Protein AF-A0A6J4JSW0-F1 (afdb_monomer_lite)

Radius of gyration: 26.69 Å; chains: 1; bounding box: 48×54×81 Å

InterPro domains:
  IPR022134 Protein of unknown function DUF3667 [PF12412] (55-99)

Structure (mmCIF, N/CA/C/O backbone):
data_AF-A0A6J4JSW0-F1
#
_entry.id   AF-A0A6J4JSW0-F1
#
loop_
_atom_site.group_PDB
_atom_site.id
_atom_site.type_symbol
_atom_site.label_atom_id
_atom_site.label_alt_id
_atom_site.label_comp_id
_atom_site.label_asym_id
_atom_site.label_entity_id
_atom_site.label_seq_id
_atom_site.pdbx_PDB_ins_code
_atom_site.Cartn_x
_atom_site.Cartn_y
_atom_site.Cartn_z
_atom_site.occupancy
_atom_site.B_iso_or_equiv
_atom_site.auth_seq_id
_atom_site.auth_comp_id
_atom_site.auth_asym_id
_atom_site.auth_atom_id
_atom_site.pdbx_PDB_model_num
ATOM 1 N N . MET A 1 1 ? 7.101 16.964 25.896 1.00 42.72 1 MET A N 1
ATOM 2 C CA . MET A 1 1 ? 6.275 16.262 24.887 1.00 42.72 1 MET A CA 1
ATOM 3 C C . MET A 1 1 ? 4.916 16.954 24.843 1.00 42.72 1 MET A C 1
ATOM 5 O O . MET A 1 1 ? 4.197 16.897 25.831 1.00 42.72 1 MET A O 1
ATOM 9 N N . ALA A 1 2 ? 4.608 17.721 23.791 1.00 37.09 2 ALA A N 1
ATOM 10 C CA . ALA A 1 2 ? 3.335 18.445 23.716 1.00 37.09 2 ALA A CA 1
ATOM 11 C C . ALA A 1 2 ? 2.163 17.442 23.680 1.00 37.09 2 ALA A C 1
ATOM 13 O O . ALA A 1 2 ? 2.261 16.443 22.959 1.00 37.09 2 ALA A O 1
ATOM 14 N N . PRO A 1 3 ? 1.071 17.658 24.436 1.00 47.66 3 PRO A N 1
ATOM 15 C CA . PRO A 1 3 ? -0.051 16.729 24.448 1.00 47.66 3 PRO A CA 1
ATOM 16 C C . PRO A 1 3 ? -0.652 16.637 23.038 1.00 47.66 3 PRO A C 1
ATOM 18 O O . PRO A 1 3 ? -1.210 17.606 22.521 1.00 47.66 3 PRO A O 1
ATOM 21 N N . LYS A 1 4 ? -0.516 15.468 22.389 1.00 54.38 4 LYS A N 1
ATOM 22 C CA . LYS A 1 4 ? -1.163 15.173 21.098 1.00 54.38 4 LYS A CA 1
ATOM 23 C C . LYS A 1 4 ? -2.667 15.448 21.272 1.00 54.38 4 LYS A C 1
ATOM 25 O O . LYS A 1 4 ? -3.323 14.790 22.079 1.00 54.38 4 LYS A O 1
ATOM 30 N N . LYS A 1 5 ? -3.220 16.422 20.536 1.00 54.72 5 LYS A N 1
ATOM 31 C CA . LYS A 1 5 ? -4.648 16.795 20.569 1.00 54.72 5 LYS A CA 1
ATOM 32 C C . LYS A 1 5 ? -5.478 15.683 19.913 1.00 54.72 5 LYS A C 1
ATOM 34 O O . LYS A 1 5 ? -5.827 15.748 18.737 1.00 54.72 5 LYS A O 1
ATOM 39 N N . ARG A 1 6 ? -5.718 14.602 20.655 1.00 65.50 6 ARG A N 1
ATOM 40 C CA . ARG A 1 6 ? -6.449 13.414 20.197 1.00 65.50 6 ARG A CA 1
ATOM 41 C C . ARG A 1 6 ? -7.949 13.673 20.329 1.00 65.50 6 ARG A C 1
ATOM 43 O O . ARG A 1 6 ? -8.414 14.057 21.397 1.00 65.50 6 ARG A O 1
ATOM 50 N N . ARG A 1 7 ? -8.720 13.446 19.259 1.00 70.81 7 ARG A N 1
ATOM 51 C CA . ARG A 1 7 ? -10.186 13.351 19.367 1.00 70.81 7 ARG A CA 1
ATOM 52 C C . ARG A 1 7 ? -10.501 11.992 19.987 1.00 70.81 7 ARG A C 1
ATOM 54 O O . ARG A 1 7 ? -10.314 10.974 19.318 1.00 70.81 7 ARG A O 1
ATOM 61 N N . LYS A 1 8 ? -10.885 11.990 21.260 1.00 80.25 8 LYS A N 1
ATOM 62 C CA . LYS A 1 8 ? -11.210 10.786 22.030 1.00 80.25 8 LYS A CA 1
ATOM 63 C C . LYS A 1 8 ? -12.704 10.493 21.940 1.00 80.25 8 LYS A C 1
ATOM 65 O O . LYS A 1 8 ? -13.500 11.413 21.767 1.00 80.25 8 LYS A O 1
ATOM 70 N N . PHE A 1 9 ? -13.064 9.219 22.008 1.00 83.31 9 PHE A N 1
ATOM 71 C CA . PHE A 1 9 ? -14.452 8.780 22.083 1.00 83.31 9 PHE A CA 1
ATOM 72 C C . PHE A 1 9 ? -14.868 8.615 23.547 1.00 83.31 9 PHE A C 1
ATOM 74 O O . PHE A 1 9 ? -14.041 8.244 24.380 1.00 83.31 9 PHE A O 1
ATOM 81 N N . ASN A 1 10 ? -16.156 8.828 23.828 1.00 87.81 10 ASN A N 1
ATOM 82 C CA . ASN A 1 10 ? -16.767 8.542 25.134 1.00 87.81 10 ASN A CA 1
ATOM 83 C C . ASN A 1 10 ? -17.187 7.067 25.257 1.00 87.81 10 ASN A C 1
ATOM 85 O O . ASN A 1 10 ? -17.378 6.556 26.354 1.00 87.81 10 ASN A O 1
ATOM 89 N N . THR A 1 11 ? -17.267 6.355 24.131 1.00 90.12 11 THR A N 1
ATOM 90 C CA . THR A 1 11 ? -17.583 4.925 24.072 1.00 90.12 11 THR A CA 1
ATOM 91 C C . THR A 1 11 ? -16.593 4.219 23.150 1.00 90.12 11 THR A C 1
ATOM 93 O O . THR A 1 11 ? -16.300 4.704 22.056 1.00 90.12 11 THR A O 1
ATOM 96 N N . CYS A 1 12 ? -16.060 3.074 23.575 1.00 90.56 12 CYS A N 1
ATOM 97 C CA . CYS A 1 12 ? -15.109 2.301 22.787 1.00 90.56 12 CYS A CA 1
ATOM 98 C C . CYS A 1 12 ? -15.794 1.703 21.542 1.00 90.56 12 CYS A C 1
ATOM 100 O O . CYS A 1 12 ? -16.716 0.904 21.687 1.00 90.56 12 CYS A O 1
ATOM 102 N N . PRO A 1 13 ? -15.322 1.988 20.316 1.00 89.25 13 PRO A N 1
ATOM 103 C CA . PRO A 1 13 ? -15.946 1.470 19.094 1.00 89.25 13 PRO A CA 1
ATOM 104 C C . PRO A 1 13 ? -15.763 -0.044 18.884 1.00 89.25 13 PRO A C 1
ATOM 106 O O . PRO A 1 13 ? -16.415 -0.614 18.013 1.00 89.25 13 PRO A O 1
ATOM 109 N N . ASN A 1 14 ? -14.894 -0.701 19.661 1.00 90.88 14 ASN A N 1
ATOM 110 C CA . ASN A 1 14 ? -14.642 -2.139 19.559 1.00 90.88 14 ASN A CA 1
ATOM 111 C C . ASN A 1 14 ? -15.503 -2.981 20.507 1.00 90.88 14 ASN A C 1
ATOM 113 O O . ASN A 1 14 ? -16.169 -3.903 20.052 1.00 90.88 14 ASN A O 1
ATOM 117 N N . CYS A 1 15 ? -15.514 -2.656 21.804 1.00 91.50 15 CYS A N 1
ATOM 118 C CA . CYS A 1 15 ? -16.243 -3.421 22.826 1.00 91.50 15 CYS A CA 1
ATOM 119 C C . CYS A 1 15 ? -17.406 -2.657 23.479 1.00 91.50 15 CYS A C 1
ATOM 121 O O . CYS A 1 15 ? -17.960 -3.134 24.462 1.00 91.50 15 CYS A O 1
ATOM 123 N N . ALA A 1 16 ? -17.747 -1.465 22.977 1.00 91.88 16 ALA A N 1
ATOM 124 C CA . ALA A 1 16 ? -18.813 -0.603 23.499 1.00 91.88 16 ALA A CA 1
ATOM 125 C C . ALA A 1 16 ? -18.656 -0.159 24.972 1.00 91.88 16 ALA A C 1
ATOM 127 O O . ALA A 1 16 ? -19.603 0.343 25.571 1.00 91.88 16 ALA A O 1
ATOM 128 N N . TYR A 1 17 ? -17.458 -0.283 25.554 1.00 90.19 17 TYR A N 1
ATOM 129 C CA . TYR A 1 17 ? -17.170 0.193 26.911 1.00 90.19 17 TYR A CA 1
ATOM 130 C C . TYR A 1 17 ? -17.324 1.720 27.026 1.00 90.19 17 TYR A C 1
ATOM 132 O O . TYR A 1 17 ? -16.774 2.454 26.203 1.00 90.19 17 TYR A O 1
ATOM 140 N N . GLN A 1 18 ? -18.045 2.192 28.043 1.00 90.62 18 GLN A N 1
ATOM 141 C CA . GLN A 1 18 ? -18.231 3.614 28.360 1.00 90.62 18 GLN A CA 1
ATOM 142 C C . GLN A 1 18 ? -17.018 4.131 29.143 1.00 90.62 18 GLN A C 1
ATOM 144 O O . GLN A 1 18 ? -16.714 3.621 30.220 1.00 90.62 18 GLN A O 1
ATOM 149 N N . PHE A 1 19 ? -16.315 5.130 28.611 1.00 87.12 19 PHE A N 1
ATOM 150 C CA . PHE A 1 19 ? -15.177 5.734 29.297 1.00 87.12 19 PHE A CA 1
ATOM 151 C C . PHE A 1 19 ? -15.666 6.655 30.417 1.00 87.12 19 PHE A C 1
ATOM 153 O O . PHE A 1 19 ? -16.495 7.532 30.187 1.00 87.12 19 PHE A O 1
ATOM 160 N N . GLN A 1 20 ? -15.126 6.476 31.623 1.00 77.31 20 GLN A N 1
ATOM 161 C CA . GLN A 1 20 ? -15.435 7.327 32.778 1.00 77.31 20 GLN A CA 1
ATOM 162 C C . GLN A 1 20 ? -14.584 8.611 32.805 1.00 77.31 20 GLN A C 1
ATOM 164 O O . GLN A 1 20 ? -14.866 9.526 33.575 1.00 77.31 20 GLN A O 1
ATOM 169 N N . GLY A 1 21 ? -13.564 8.705 31.943 1.00 77.31 21 GLY A N 1
ATOM 170 C CA . GLY A 1 21 ? -12.668 9.851 31.832 1.00 77.31 21 GLY A CA 1
ATOM 171 C C . GLY A 1 21 ? -11.957 9.936 30.480 1.00 77.31 21 GLY A C 1
ATOM 172 O O . GLY A 1 21 ? -12.347 9.324 29.485 1.00 77.31 21 GLY A O 1
ATOM 173 N N . VAL A 1 22 ? -10.884 10.727 30.433 1.00 72.00 22 VAL A N 1
ATOM 174 C CA . VAL A 1 22 ? -10.111 11.024 29.216 1.00 72.00 22 VAL A CA 1
ATOM 175 C C . VAL A 1 22 ? -9.028 9.953 28.998 1.00 72.00 22 VAL A C 1
ATOM 177 O O . VAL A 1 22 ? -7.857 10.270 28.773 1.00 72.00 22 VAL A O 1
ATOM 180 N N . ASP A 1 23 ? -9.398 8.674 29.052 1.00 80.19 23 ASP A N 1
ATOM 181 C CA . ASP A 1 23 ? -8.446 7.560 28.968 1.00 80.19 23 ASP A CA 1
ATOM 182 C C . ASP A 1 23 ? -7.827 7.443 27.570 1.00 80.19 23 ASP A C 1
ATOM 184 O O . ASP A 1 23 ? -8.479 7.685 26.550 1.00 80.19 23 ASP A O 1
ATOM 188 N N . ASN A 1 24 ? -6.536 7.097 27.506 1.00 85.25 24 ASN A N 1
ATOM 189 C CA . ASN A 1 24 ? -5.828 6.873 26.237 1.00 85.25 24 ASN A CA 1
ATOM 190 C C . ASN A 1 24 ? -6.082 5.477 25.659 1.00 85.25 24 ASN A C 1
ATOM 192 O O . ASN A 1 24 ? -5.951 5.304 24.452 1.00 85.25 24 ASN A O 1
ATOM 196 N N . TYR A 1 25 ? -6.446 4.502 26.490 1.00 88.31 25 TYR A N 1
ATOM 197 C CA . TYR A 1 25 ? -6.672 3.112 26.100 1.00 88.31 25 TYR A CA 1
ATOM 198 C C . TYR A 1 25 ? -7.925 2.571 26.786 1.00 88.31 25 TYR A C 1
ATOM 200 O O . TYR A 1 25 ? -8.271 2.991 27.886 1.00 88.31 25 TYR A O 1
ATOM 208 N N . CYS A 1 26 ? -8.615 1.641 26.131 1.00 90.06 26 CYS A N 1
ATOM 209 C CA . CYS A 1 26 ? -9.761 0.946 26.699 1.00 90.06 26 CYS A CA 1
ATOM 210 C C . CYS A 1 26 ? -9.301 -0.124 27.701 1.00 90.06 26 CYS A C 1
ATOM 212 O O . CYS A 1 26 ? -8.578 -1.030 27.285 1.00 90.06 26 CYS A O 1
ATOM 214 N N . PRO A 1 27 ? -9.761 -0.093 28.966 1.00 89.88 27 PRO A N 1
ATOM 215 C CA . PRO A 1 27 ? -9.376 -1.092 29.964 1.00 89.88 27 PRO A CA 1
ATOM 216 C C . PRO A 1 27 ? -9.935 -2.487 29.654 1.00 89.88 27 PRO A C 1
ATOM 218 O O . PRO A 1 27 ? -9.330 -3.483 30.024 1.00 89.88 27 PRO A O 1
ATOM 221 N N . ASN A 1 28 ? -11.062 -2.573 28.937 1.00 90.69 28 ASN A N 1
ATOM 222 C CA . ASN A 1 28 ? -11.706 -3.850 28.623 1.00 90.69 28 ASN A CA 1
ATOM 223 C C . ASN A 1 28 ? -11.063 -4.578 27.424 1.00 90.69 28 ASN A C 1
ATOM 225 O O . ASN A 1 28 ? -10.857 -5.783 27.464 1.00 90.69 28 ASN A O 1
ATOM 229 N N . CYS A 1 29 ? -10.754 -3.866 26.331 1.00 90.44 29 CYS A N 1
ATOM 230 C CA . CYS A 1 29 ? -10.249 -4.495 25.096 1.00 90.44 29 CYS A CA 1
ATOM 231 C C . CYS A 1 29 ? -8.845 -4.048 24.663 1.00 90.44 29 CYS A C 1
ATOM 233 O O . CYS A 1 29 ? -8.384 -4.446 23.595 1.00 90.44 29 CYS A O 1
ATOM 235 N N . GLY A 1 30 ? -8.188 -3.169 25.425 1.00 88.25 30 GLY A N 1
ATOM 236 C CA . GLY A 1 30 ? -6.850 -2.657 25.112 1.00 88.25 30 GLY A CA 1
ATOM 237 C C . GLY A 1 30 ? -6.771 -1.726 23.895 1.00 88.25 30 GLY A C 1
ATOM 238 O O . GLY A 1 30 ? -5.676 -1.355 23.480 1.00 88.25 30 GLY A O 1
ATOM 239 N N . GLN A 1 31 ? -7.898 -1.334 23.285 1.00 89.62 31 GLN A N 1
ATOM 240 C CA . GLN A 1 31 ? -7.880 -0.441 22.123 1.00 89.62 31 GLN A CA 1
ATOM 241 C C . GLN A 1 31 ? -7.473 0.987 22.496 1.00 89.62 31 GLN A C 1
ATOM 243 O O . GLN A 1 31 ? -8.070 1.586 23.388 1.00 89.62 31 GLN A O 1
ATOM 248 N N . GLU A 1 32 ? -6.552 1.578 21.735 1.00 86.12 32 GLU A N 1
ATOM 249 C CA . GLU A 1 32 ? -6.201 2.992 21.865 1.00 86.12 32 GLU A CA 1
ATOM 250 C C . GLU A 1 32 ? -7.376 3.914 21.481 1.00 86.12 32 GLU A C 1
ATOM 252 O O . GLU A 1 32 ? -7.985 3.803 20.410 1.00 86.12 32 GLU A O 1
ATOM 257 N N . ASN A 1 33 ? -7.697 4.851 22.370 1.00 84.56 33 ASN A N 1
ATOM 258 C CA . ASN A 1 33 ? -8.801 5.795 22.259 1.00 84.56 33 ASN A CA 1
ATOM 259 C C . ASN A 1 33 ? -8.391 7.029 21.437 1.00 84.56 33 ASN A C 1
ATOM 261 O O . ASN A 1 33 ? -8.205 8.130 21.960 1.00 84.56 33 ASN A O 1
ATOM 265 N N . HIS A 1 34 ? -8.224 6.847 20.127 1.00 80.75 34 HIS A N 1
ATOM 266 C CA . HIS A 1 34 ? -8.006 7.950 19.191 1.00 80.75 34 HIS A CA 1
ATOM 267 C C . HIS A 1 34 ? -8.814 7.770 17.898 1.00 80.75 34 HIS A C 1
ATOM 269 O O . HIS A 1 34 ? -8.985 6.663 17.377 1.00 80.75 34 HIS A O 1
ATOM 275 N N . ASN A 1 35 ? -9.307 8.878 17.347 1.00 76.69 35 ASN A N 1
ATOM 276 C CA . ASN A 1 35 ? -9.980 8.880 16.051 1.00 76.69 35 ASN A CA 1
ATOM 277 C C . ASN A 1 35 ? -8.977 8.712 14.891 1.00 76.69 35 ASN A C 1
ATOM 279 O O . ASN A 1 35 ? -7.856 9.218 14.945 1.00 76.69 35 ASN A O 1
ATOM 283 N N . LEU A 1 36 ? -9.405 8.021 13.831 1.00 73.12 36 LEU A N 1
ATOM 284 C CA . LEU A 1 36 ? -8.633 7.776 12.607 1.00 73.12 36 LEU A CA 1
ATOM 285 C C . LEU A 1 36 ? -8.640 8.960 11.622 1.00 73.12 36 LEU A C 1
ATOM 287 O O . LEU A 1 36 ? -7.812 9.018 10.718 1.00 73.12 36 LEU A O 1
ATOM 291 N N . ASN A 1 37 ? -9.560 9.916 11.785 1.00 69.94 37 ASN A N 1
ATOM 292 C CA . ASN A 1 37 ? -9.656 11.139 10.984 1.00 69.94 37 ASN A CA 1
ATOM 293 C C . ASN A 1 37 ? -8.593 12.165 11.417 1.00 69.94 37 ASN A C 1
ATOM 295 O O . ASN A 1 37 ? -8.905 13.279 11.847 1.00 69.94 37 ASN A O 1
ATOM 299 N N . VAL A 1 38 ? -7.329 11.761 11.328 1.00 73.50 38 VAL A N 1
ATOM 300 C CA . VAL A 1 38 ? -6.148 12.601 11.535 1.00 73.50 38 VAL A CA 1
ATOM 301 C C . VAL A 1 38 ? -5.507 12.929 10.183 1.00 73.50 38 VAL A C 1
ATOM 303 O O . VAL A 1 38 ? -5.664 12.170 9.224 1.00 73.50 38 VAL A O 1
ATOM 306 N N . PRO A 1 39 ? -4.804 14.067 10.057 1.00 75.69 39 PRO A N 1
ATOM 307 C CA . PRO A 1 39 ? -4.079 14.382 8.833 1.00 75.69 39 PRO A CA 1
ATOM 308 C C . PRO A 1 39 ? -2.990 13.336 8.563 1.00 75.69 39 PRO A C 1
ATOM 310 O O . PRO A 1 39 ? -2.366 12.826 9.494 1.00 75.69 39 PRO A O 1
ATOM 313 N N . PHE A 1 40 ? -2.712 13.083 7.281 1.00 74.56 40 PHE A N 1
ATOM 314 C CA . PHE A 1 40 ? -1.711 12.115 6.806 1.00 74.56 40 PHE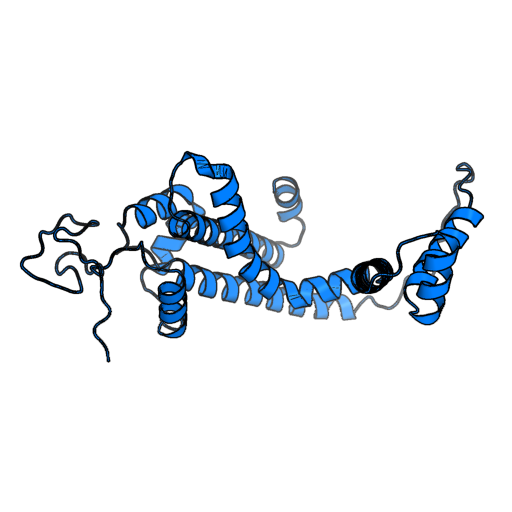 A CA 1
ATOM 315 C C . PHE A 1 40 ? -0.354 12.221 7.530 1.00 74.56 40 PHE A C 1
ATOM 317 O O . PHE A 1 40 ? 0.245 11.207 7.875 1.00 74.56 40 PHE A O 1
ATOM 324 N N . LYS A 1 41 ? 0.087 13.446 7.857 1.00 74.75 41 LYS A N 1
ATOM 325 C CA . LYS A 1 41 ? 1.334 13.713 8.594 1.00 74.75 41 LYS A CA 1
ATOM 326 C C . LYS A 1 41 ? 1.424 12.972 9.933 1.00 74.75 41 LYS A C 1
ATOM 328 O O . LYS A 1 41 ? 2.501 12.512 10.293 1.00 74.75 41 LYS A O 1
ATOM 333 N N . HIS A 1 42 ? 0.318 12.856 10.671 1.00 73.75 42 HIS A N 1
ATOM 334 C CA . HIS A 1 42 ? 0.321 12.143 11.950 1.00 73.75 42 HIS A CA 1
ATOM 335 C C . HIS A 1 42 ? 0.597 10.651 11.745 1.00 73.75 42 HIS A C 1
ATOM 337 O O . HIS A 1 42 ? 1.382 10.067 12.482 1.00 73.75 42 HIS A O 1
ATOM 343 N N . LEU A 1 43 ? -0.002 10.065 10.707 1.00 71.69 43 LEU A N 1
ATOM 344 C CA . LEU A 1 43 ? 0.146 8.652 10.367 1.00 71.69 43 LEU A CA 1
ATOM 345 C C . LEU A 1 43 ? 1.592 8.319 9.948 1.00 71.69 43 LEU A C 1
ATOM 347 O O . LEU A 1 43 ? 2.113 7.270 10.306 1.00 71.69 43 LEU A O 1
ATOM 351 N N . PHE A 1 44 ? 2.261 9.237 9.243 1.00 73.25 44 PHE A N 1
ATOM 352 C CA . PHE A 1 44 ? 3.665 9.082 8.842 1.00 73.25 44 PHE A CA 1
ATOM 353 C C . PHE A 1 44 ? 4.656 9.209 10.015 1.00 73.25 44 PHE A C 1
ATOM 355 O O . PHE A 1 44 ? 5.666 8.515 10.054 1.00 73.25 44 PHE A O 1
ATOM 362 N N . LEU A 1 45 ? 4.378 10.074 10.993 1.00 72.25 45 LEU A N 1
ATOM 363 C CA . LEU A 1 45 ? 5.213 10.180 12.198 1.00 72.25 45 LEU A CA 1
ATOM 364 C C . LEU A 1 45 ? 5.069 8.947 13.096 1.00 72.25 45 LEU A C 1
ATOM 366 O O . LEU A 1 45 ? 6.053 8.460 13.638 1.00 72.25 45 LEU A O 1
ATOM 370 N N . GLU A 1 46 ? 3.851 8.421 13.210 1.00 69.62 46 GLU A N 1
ATOM 371 C CA . GLU A 1 46 ? 3.555 7.195 13.958 1.00 69.62 46 GLU A CA 1
ATOM 372 C C . GLU A 1 46 ? 4.199 5.954 13.322 1.00 69.62 46 GLU A C 1
ATOM 374 O O . GLU A 1 46 ? 4.614 5.042 14.033 1.00 69.62 46 GLU A O 1
ATOM 379 N N . LEU A 1 47 ? 4.350 5.957 11.992 1.00 70.06 47 LEU A N 1
ATOM 380 C CA . LEU A 1 47 ? 5.187 4.995 11.285 1.00 70.06 47 LEU A CA 1
ATOM 381 C C . LEU A 1 47 ? 6.632 5.058 11.808 1.00 70.06 47 LEU A C 1
ATOM 383 O O . LEU A 1 47 ? 7.101 4.072 12.359 1.00 70.06 47 LEU A O 1
ATOM 387 N N . LEU A 1 48 ? 7.311 6.207 11.713 1.00 68.38 48 LEU A N 1
ATOM 388 C CA . LEU A 1 48 ? 8.724 6.332 12.110 1.00 68.38 48 LEU A CA 1
ATOM 389 C C . LEU A 1 48 ? 8.990 5.973 13.585 1.00 68.38 48 LEU A C 1
ATOM 391 O O . LEU A 1 48 ? 10.071 5.490 13.906 1.00 68.38 48 LEU A O 1
ATOM 395 N N . GLU A 1 49 ? 8.010 6.178 14.466 1.00 67.06 49 GLU A N 1
ATOM 396 C CA . GLU A 1 49 ? 8.136 5.968 15.915 1.00 67.06 49 GLU A CA 1
ATOM 397 C C . GLU A 1 49 ? 7.941 4.493 16.343 1.00 67.06 49 GLU A C 1
ATOM 399 O O . GLU A 1 49 ? 8.331 4.131 17.449 1.00 67.06 49 GLU A O 1
ATOM 404 N N . GLY A 1 50 ? 7.364 3.618 15.501 1.00 63.28 50 GLY A N 1
ATOM 405 C CA . GLY A 1 50 ? 6.851 2.316 15.966 1.00 63.28 50 GLY A CA 1
ATOM 406 C C . GLY A 1 50 ? 6.966 1.117 15.017 1.00 63.28 50 GLY A C 1
ATOM 407 O O . GLY A 1 50 ? 6.210 0.155 15.199 1.00 63.28 50 GLY A O 1
ATOM 408 N N . THR A 1 51 ? 7.836 1.150 13.997 1.00 65.12 51 THR A N 1
ATOM 409 C CA . THR A 1 51 ? 7.855 0.110 12.938 1.00 65.12 51 THR A CA 1
ATOM 410 C C . THR A 1 51 ? 8.557 -1.207 13.286 1.00 65.12 51 THR A C 1
ATOM 412 O O . THR A 1 51 ? 8.270 -2.203 12.633 1.00 65.12 51 THR A O 1
ATOM 415 N N . LEU A 1 52 ? 9.447 -1.262 14.285 1.00 59.91 52 LEU A N 1
ATOM 416 C CA . LEU A 1 52 ? 10.294 -2.450 14.520 1.00 59.91 52 LEU A CA 1
ATOM 417 C C . LEU A 1 52 ? 9.765 -3.446 15.568 1.00 59.91 52 LEU A C 1
ATOM 419 O O . LEU A 1 52 ? 10.452 -4.408 15.896 1.00 59.91 52 LEU A O 1
ATOM 423 N N . HIS A 1 53 ? 8.544 -3.271 16.078 1.00 66.81 53 HIS A N 1
ATOM 424 C CA . HIS A 1 53 ? 7.944 -4.244 16.995 1.00 66.81 53 HIS A CA 1
ATOM 425 C C . HIS A 1 53 ? 7.055 -5.238 16.246 1.00 66.81 53 HIS A C 1
ATOM 427 O O . HIS A 1 53 ? 6.092 -4.847 15.581 1.00 66.81 53 HIS A O 1
ATOM 433 N N . PHE A 1 54 ? 7.366 -6.529 16.389 1.00 67.12 54 PHE A N 1
ATOM 434 C CA . PHE A 1 54 ? 6.515 -7.611 15.905 1.00 67.12 54 PHE A CA 1
ATOM 435 C C . PHE A 1 54 ? 5.214 -7.641 16.718 1.00 67.12 54 PHE A C 1
ATOM 437 O O . PHE A 1 54 ? 5.232 -7.761 17.943 1.00 67.12 54 PHE A O 1
ATOM 444 N N . ASP A 1 55 ? 4.080 -7.479 16.039 1.00 77.06 55 ASP A N 1
ATOM 445 C CA . ASP A 1 55 ? 2.766 -7.384 16.673 1.00 77.06 55 ASP A CA 1
ATOM 446 C C . ASP A 1 55 ? 2.139 -8.782 16.779 1.00 77.06 55 ASP A C 1
ATOM 448 O O . ASP A 1 55 ? 1.992 -9.484 15.777 1.00 77.06 55 ASP A O 1
ATOM 452 N N . THR A 1 56 ? 1.717 -9.192 17.977 1.00 83.69 56 THR A N 1
ATOM 453 C CA . THR A 1 56 ? 1.065 -10.498 18.205 1.00 83.69 56 THR A CA 1
ATOM 454 C C . THR A 1 56 ? -0.234 -10.658 17.404 1.00 83.69 56 THR A C 1
ATOM 456 O O . THR A 1 56 ? -0.681 -11.774 17.144 1.00 83.69 56 THR A O 1
ATOM 459 N N . LYS A 1 57 ? -0.818 -9.546 16.939 1.00 87.38 57 LYS A N 1
ATOM 460 C CA . LYS A 1 57 ? -2.028 -9.485 16.101 1.00 87.38 57 LYS A CA 1
ATOM 461 C C . LYS A 1 57 ? -1.786 -9.861 14.636 1.00 87.38 57 LYS A C 1
ATOM 463 O O . LYS A 1 57 ? -2.742 -9.938 13.855 1.00 87.38 57 LYS A O 1
ATOM 468 N N . PHE A 1 58 ? -0.530 -10.069 14.237 1.00 88.69 58 PHE A N 1
ATOM 469 C CA . PHE A 1 58 ? -0.147 -10.291 12.844 1.00 88.69 58 PHE A CA 1
ATOM 470 C C . PHE A 1 58 ? -0.857 -11.498 12.225 1.00 88.69 58 PHE A C 1
ATOM 472 O O . PHE A 1 58 ? -1.531 -11.346 11.209 1.00 88.69 58 PHE A O 1
ATOM 479 N N . GLY A 1 59 ? -0.819 -12.665 12.876 1.00 89.38 59 GLY A N 1
ATOM 480 C CA . GLY A 1 59 ? -1.437 -13.885 12.342 1.00 89.38 59 GLY A CA 1
ATOM 481 C C . GLY A 1 59 ? -2.947 -13.754 12.108 1.00 89.38 59 GLY A C 1
ATOM 482 O O . GLY A 1 59 ? -3.454 -14.145 11.054 1.00 89.38 59 GLY A O 1
ATOM 483 N N . HIS A 1 60 ? -3.671 -13.133 13.047 1.00 89.88 60 HIS A N 1
ATOM 484 C CA . HIS A 1 60 ? -5.104 -12.870 12.888 1.00 89.88 60 HIS A CA 1
ATOM 485 C C . HIS A 1 60 ? -5.382 -11.929 11.705 1.00 89.88 60 HIS A C 1
ATOM 487 O O . HIS A 1 60 ? -6.295 -12.171 10.913 1.00 89.88 60 HIS A O 1
ATOM 493 N N . THR A 1 61 ? -4.552 -10.894 11.553 1.00 92.62 61 THR A N 1
ATOM 494 C CA . THR A 1 61 ? -4.661 -9.914 10.466 1.00 92.62 61 THR A CA 1
ATOM 495 C C . THR A 1 61 ? -4.407 -10.557 9.101 1.00 92.62 61 THR A C 1
ATOM 497 O O . THR A 1 61 ? -5.213 -10.369 8.196 1.00 92.62 61 THR A O 1
ATOM 500 N N . ILE A 1 62 ? -3.350 -11.366 8.958 1.00 92.56 62 ILE A N 1
ATOM 501 C CA . ILE A 1 62 ? -3.011 -12.067 7.707 1.00 92.56 62 ILE A CA 1
ATOM 502 C C . ILE A 1 62 ? -4.100 -13.059 7.308 1.00 92.56 62 ILE A C 1
ATOM 504 O O . ILE A 1 62 ? -4.524 -13.070 6.153 1.00 92.56 62 ILE A O 1
ATOM 508 N N . LYS A 1 63 ? -4.613 -13.848 8.262 1.00 92.94 63 LYS A N 1
ATOM 509 C CA . LYS A 1 63 ? -5.721 -14.775 8.000 1.00 92.94 63 LYS A CA 1
ATOM 510 C C . LYS A 1 63 ? -6.937 -14.024 7.458 1.00 92.94 63 LYS A C 1
ATOM 512 O O . LYS A 1 63 ? -7.536 -14.442 6.471 1.00 92.94 63 LYS A O 1
ATOM 517 N N . LEU A 1 64 ? -7.308 -12.904 8.078 1.00 92.38 64 LEU A N 1
ATOM 518 C CA . LEU A 1 64 ? -8.446 -12.124 7.599 1.00 92.38 64 LEU A CA 1
ATOM 519 C C . LEU A 1 64 ? -8.163 -11.468 6.242 1.00 92.38 64 LEU A C 1
ATOM 521 O O . LEU A 1 64 ? -9.060 -11.415 5.407 1.00 92.38 64 LEU A O 1
ATOM 525 N N . LEU A 1 65 ? -6.929 -11.021 6.006 1.00 93.06 65 LEU A N 1
ATOM 526 C CA . LEU A 1 65 ? -6.519 -10.396 4.755 1.00 93.06 65 LEU A CA 1
ATOM 527 C C . LEU A 1 65 ? -6.577 -11.373 3.570 1.00 93.06 65 LEU A C 1
ATOM 529 O O . LEU A 1 65 ? -7.093 -10.998 2.526 1.00 93.06 65 LEU A O 1
ATOM 533 N N . LEU A 1 66 ? -6.119 -12.618 3.738 1.00 91.69 66 LEU A N 1
ATOM 534 C CA . LEU A 1 66 ? -6.132 -13.631 2.674 1.00 91.69 66 LEU A CA 1
ATOM 535 C C . LEU A 1 66 ? -7.534 -14.178 2.387 1.00 91.69 66 LEU A C 1
ATOM 537 O O . LEU A 1 66 ? -7.920 -14.310 1.232 1.00 91.69 66 LEU A O 1
ATOM 541 N N . PHE A 1 67 ? -8.316 -14.482 3.426 1.00 92.75 67 PHE A N 1
ATOM 542 C CA . PHE A 1 67 ? -9.603 -15.158 3.235 1.00 92.75 67 PHE A CA 1
ATOM 543 C C . PHE A 1 67 ? -10.797 -14.199 3.119 1.00 92.75 67 PHE A C 1
ATOM 545 O O . PHE A 1 67 ? -11.836 -14.588 2.589 1.00 92.75 67 PHE A O 1
ATOM 552 N N . LYS A 1 68 ? -10.708 -12.969 3.655 1.00 92.56 68 LYS A N 1
ATOM 553 C CA . LYS A 1 68 ? -11.796 -11.964 3.665 1.00 92.56 68 LYS A CA 1
ATOM 554 C C . LYS A 1 68 ? -11.248 -10.517 3.626 1.00 92.56 68 LYS A C 1
ATOM 556 O O . LYS A 1 68 ? -11.529 -9.741 4.550 1.00 92.56 68 LYS A O 1
ATOM 561 N N . PRO A 1 69 ? -10.525 -10.108 2.564 1.00 84.88 69 PRO A N 1
ATOM 562 C CA . PRO A 1 69 ? -9.805 -8.825 2.516 1.00 84.88 69 PRO A CA 1
ATOM 563 C C . PRO A 1 69 ? -10.703 -7.598 2.755 1.00 84.88 69 PRO A C 1
ATOM 565 O O . PRO A 1 69 ? -10.326 -6.663 3.468 1.00 84.88 69 PRO A O 1
ATOM 568 N N . GLY A 1 70 ? -11.933 -7.614 2.227 1.00 88.88 70 GLY A N 1
ATOM 569 C CA . GLY A 1 70 ? -12.891 -6.516 2.401 1.00 88.88 70 GLY A CA 1
ATOM 570 C C . GLY A 1 70 ? -13.326 -6.301 3.856 1.00 88.88 70 GLY A C 1
ATOM 571 O O . GLY A 1 70 ? -13.459 -5.160 4.300 1.00 88.88 70 GLY A O 1
ATOM 572 N N . ARG A 1 71 ? -13.469 -7.385 4.632 1.00 91.12 71 ARG A N 1
ATOM 573 C CA . ARG A 1 71 ? -13.955 -7.332 6.020 1.00 91.12 71 ARG A CA 1
ATOM 574 C C . ARG A 1 71 ? -12.942 -6.685 6.961 1.00 91.12 71 ARG A C 1
ATOM 576 O O . ARG A 1 71 ? -13.340 -5.941 7.855 1.00 91.12 71 ARG A O 1
ATOM 583 N N . LEU A 1 72 ? -11.648 -6.940 6.749 1.00 92.81 72 LEU A N 1
ATOM 584 C CA . LEU A 1 72 ? -10.578 -6.298 7.517 1.00 92.81 72 LEU A CA 1
ATOM 585 C C . LEU A 1 72 ? -10.641 -4.776 7.353 1.00 92.81 72 LEU A C 1
ATOM 587 O O . LEU A 1 72 ? -10.696 -4.042 8.340 1.00 92.81 72 LEU A O 1
ATOM 591 N N . THR A 1 73 ? -10.703 -4.311 6.103 1.00 92.06 73 THR A N 1
ATOM 592 C CA . THR A 1 73 ? -10.759 -2.877 5.796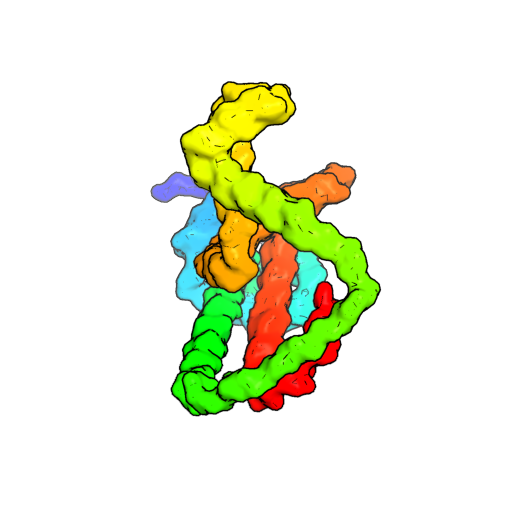 1.00 92.06 73 THR A CA 1
ATOM 593 C C . THR A 1 73 ? -12.014 -2.231 6.375 1.00 92.06 73 THR A C 1
ATOM 595 O O . THR A 1 73 ? -11.934 -1.171 6.997 1.00 92.06 73 THR A O 1
ATOM 598 N N . GLU A 1 74 ? -13.169 -2.875 6.212 1.00 91.75 74 GLU A N 1
ATOM 599 C CA . GLU A 1 74 ? -14.440 -2.379 6.733 1.00 91.75 74 GLU A CA 1
ATOM 600 C C . GLU A 1 74 ? -14.397 -2.192 8.256 1.00 91.75 74 GLU A C 1
ATOM 602 O O . GLU A 1 74 ? -14.686 -1.103 8.761 1.00 91.75 74 GLU A O 1
ATOM 607 N N . GLN A 1 75 ? -13.985 -3.223 8.998 1.00 91.56 75 GLN A N 1
ATOM 608 C CA . GLN A 1 75 ? -13.919 -3.163 10.459 1.00 91.56 75 GLN A CA 1
ATOM 609 C C . GLN A 1 75 ? -12.901 -2.124 10.940 1.00 91.56 75 GLN A C 1
ATOM 611 O O . GLN A 1 75 ? -13.167 -1.387 11.896 1.00 91.56 75 GLN A O 1
ATOM 616 N N . PHE A 1 76 ? -11.772 -1.995 10.240 1.00 91.44 76 PHE A N 1
ATOM 617 C CA . PHE A 1 76 ? -10.759 -1.000 10.568 1.00 91.44 76 PHE A CA 1
ATOM 618 C C . PHE A 1 76 ? -11.281 0.436 10.388 1.00 91.44 76 PHE A C 1
ATOM 620 O O . PHE A 1 76 ? -11.098 1.283 11.270 1.00 91.44 76 PHE A O 1
ATOM 627 N N . VAL A 1 77 ? -11.989 0.708 9.284 1.00 89.88 77 VAL A N 1
ATOM 628 C CA . VAL A 1 77 ? -12.631 2.007 9.006 1.00 89.88 77 VAL A CA 1
ATOM 629 C C . VAL A 1 77 ? -13.756 2.307 10.005 1.00 89.88 77 VAL A C 1
ATOM 631 O O . VAL A 1 77 ? -13.930 3.461 10.400 1.00 89.88 77 VAL A O 1
ATOM 634 N N . GLN A 1 78 ? -14.459 1.282 10.498 1.00 90.06 78 GLN A N 1
ATOM 635 C CA . GLN A 1 78 ? -15.436 1.392 11.592 1.00 90.06 78 GLN A CA 1
ATOM 636 C C . GLN A 1 78 ? -14.795 1.621 12.980 1.00 90.06 78 GLN A C 1
ATOM 638 O O . GLN A 1 78 ? -15.504 1.677 13.979 1.00 90.06 78 GLN A O 1
ATOM 643 N N . ASN A 1 79 ? -13.471 1.803 13.067 1.00 89.00 79 ASN A N 1
ATOM 644 C CA . ASN A 1 79 ? -12.700 1.940 14.310 1.00 89.00 79 ASN A CA 1
ATOM 645 C C . ASN A 1 79 ? -12.701 0.682 15.210 1.00 89.00 79 ASN A C 1
ATOM 647 O O . ASN A 1 79 ? -12.350 0.790 16.382 1.00 89.00 79 ASN A O 1
ATOM 651 N N . LYS A 1 80 ? -13.005 -0.515 14.694 1.00 90.25 80 LYS A N 1
ATOM 652 C CA . LYS A 1 80 ? -12.847 -1.791 15.421 1.00 90.25 80 LYS A CA 1
ATOM 653 C C . LYS A 1 80 ? -11.443 -2.347 15.169 1.00 90.25 80 LYS A C 1
ATOM 655 O O . LYS A 1 80 ? -11.248 -3.142 14.255 1.00 90.25 80 LYS A O 1
ATOM 660 N N . ARG A 1 81 ? -10.441 -1.855 15.911 1.00 89.25 81 ARG A N 1
ATOM 661 C CA . ARG A 1 81 ? -9.010 -2.025 15.567 1.00 89.25 81 ARG A CA 1
ATOM 662 C C . ARG A 1 81 ? -8.190 -2.848 16.555 1.00 89.25 81 ARG A C 1
ATOM 664 O O . ARG A 1 81 ? -7.054 -3.177 16.243 1.00 89.25 81 ARG A O 1
ATOM 671 N N . ALA A 1 82 ? -8.722 -3.174 17.733 1.00 85.81 82 ALA A N 1
ATOM 672 C CA . ALA A 1 82 ? -7.935 -3.806 18.797 1.00 85.81 82 ALA A CA 1
ATOM 673 C C . ALA A 1 82 ? -7.226 -5.099 18.363 1.00 85.81 82 ALA A C 1
ATOM 675 O O . ALA A 1 82 ? -6.107 -5.342 18.806 1.00 85.81 82 ALA A O 1
ATOM 676 N N . ALA A 1 83 ? -7.862 -5.886 17.490 1.00 87.81 83 ALA A N 1
ATOM 677 C CA . ALA A 1 83 ? -7.386 -7.189 17.029 1.00 87.81 83 ALA A CA 1
ATOM 678 C C . ALA A 1 83 ? -6.511 -7.140 15.762 1.00 87.81 83 ALA A C 1
ATOM 680 O O . ALA A 1 83 ? -6.015 -8.182 15.340 1.00 87.81 83 ALA A O 1
ATOM 681 N N . TYR A 1 84 ? -6.330 -5.965 15.147 1.00 90.88 84 TYR A N 1
ATOM 682 C CA . TYR A 1 84 ? -5.664 -5.831 13.850 1.00 90.88 84 TYR A CA 1
ATOM 683 C C . TYR A 1 84 ? -4.369 -5.036 13.948 1.00 90.88 84 TYR A C 1
ATOM 685 O O . TYR A 1 84 ? -4.272 -4.067 14.704 1.00 90.88 84 TYR A O 1
ATOM 693 N N . VAL A 1 85 ? -3.382 -5.428 13.144 1.00 91.06 85 VAL A N 1
ATOM 694 C CA . VAL A 1 85 ? -2.142 -4.662 12.984 1.00 91.06 85 VAL A CA 1
ATOM 695 C C . VAL A 1 85 ? -2.454 -3.344 12.260 1.00 91.06 85 VAL A C 1
ATOM 697 O O . VAL A 1 85 ? -3.196 -3.356 11.274 1.00 91.06 85 VAL A O 1
ATOM 700 N N . PRO A 1 86 ? -1.899 -2.196 12.698 1.00 88.38 86 PRO A N 1
ATOM 701 C CA . PRO A 1 86 ? -2.047 -0.933 11.983 1.00 88.38 86 PRO A CA 1
ATOM 702 C C . PRO A 1 86 ? -1.623 -1.050 10.500 1.00 88.38 86 PRO A C 1
ATOM 704 O O . PRO A 1 86 ? -0.546 -1.586 10.231 1.00 88.38 86 PRO A O 1
ATOM 707 N N . PRO A 1 87 ? -2.398 -0.512 9.535 1.00 89.94 87 PRO A N 1
ATOM 708 C CA . PRO A 1 87 ? -2.214 -0.754 8.106 1.00 89.94 87 PRO A CA 1
ATOM 709 C C . PRO A 1 87 ? -0.812 -0.423 7.604 1.00 89.94 87 PRO A C 1
ATOM 711 O O . PRO A 1 87 ? -0.226 -1.204 6.865 1.00 89.94 87 PRO A O 1
ATOM 714 N N . ILE A 1 88 ? -0.236 0.708 8.027 1.00 87.25 88 ILE A N 1
ATOM 715 C CA . ILE A 1 88 ? 1.103 1.090 7.564 1.00 87.25 88 ILE A CA 1
ATOM 716 C C . ILE A 1 88 ? 2.170 0.119 8.089 1.00 87.25 88 ILE A C 1
ATOM 718 O O . ILE A 1 88 ? 3.022 -0.316 7.320 1.00 87.25 88 ILE A O 1
ATOM 722 N N . ARG A 1 89 ? 2.112 -0.262 9.374 1.00 87.69 89 ARG A N 1
ATOM 723 C CA . ARG A 1 89 ? 3.042 -1.250 9.949 1.00 87.69 89 ARG A CA 1
ATOM 724 C C . ARG A 1 89 ? 2.924 -2.585 9.214 1.00 87.69 89 ARG A C 1
ATOM 726 O O . ARG A 1 89 ? 3.938 -3.171 8.849 1.00 87.69 89 ARG A O 1
ATOM 733 N N . LEU A 1 90 ? 1.689 -3.023 8.962 1.00 90.00 90 LEU A N 1
ATOM 734 C CA . LEU A 1 90 ? 1.397 -4.227 8.188 1.00 90.00 90 LEU A CA 1
ATOM 735 C C . LEU A 1 90 ? 2.033 -4.159 6.790 1.00 90.00 90 LEU A C 1
ATOM 737 O O . LEU A 1 90 ? 2.689 -5.110 6.377 1.00 90.00 90 LEU A O 1
ATOM 741 N N . TYR A 1 91 ? 1.889 -3.027 6.097 1.00 91.12 91 TYR A N 1
ATOM 742 C CA . TYR A 1 91 ? 2.460 -2.813 4.768 1.00 91.12 91 TYR A CA 1
ATOM 743 C C . TYR A 1 91 ? 3.980 -2.880 4.753 1.00 91.12 91 TYR A C 1
ATOM 745 O O . TYR A 1 91 ? 4.542 -3.565 3.903 1.00 91.12 91 TYR A O 1
ATOM 753 N N . VAL A 1 92 ? 4.652 -2.192 5.681 1.00 88.75 92 VAL A N 1
ATOM 754 C CA . VAL A 1 92 ? 6.120 -2.212 5.747 1.00 88.75 92 VAL A CA 1
ATOM 755 C C . VAL A 1 92 ? 6.627 -3.625 5.995 1.00 88.75 92 VAL A C 1
ATOM 757 O O . VAL A 1 92 ? 7.537 -4.069 5.301 1.00 88.75 92 VAL A O 1
ATOM 760 N N . PHE A 1 93 ? 6.000 -4.349 6.923 1.00 89.56 93 PHE A N 1
ATOM 761 C CA . PHE A 1 93 ? 6.384 -5.722 7.223 1.00 89.56 93 PHE A CA 1
ATOM 762 C C . PHE A 1 93 ? 6.185 -6.653 6.018 1.00 89.56 93 PHE A C 1
ATOM 764 O O . PHE A 1 93 ? 7.117 -7.346 5.624 1.00 89.56 93 PHE A O 1
ATOM 771 N N . ILE A 1 94 ? 5.004 -6.643 5.390 1.00 92.25 94 ILE A N 1
ATOM 772 C CA . ILE A 1 94 ? 4.724 -7.501 4.226 1.00 92.25 94 ILE A CA 1
ATOM 773 C C . ILE A 1 94 ? 5.629 -7.138 3.045 1.00 92.25 94 ILE A C 1
ATOM 775 O O . ILE A 1 94 ? 6.152 -8.034 2.393 1.00 92.25 94 ILE A O 1
ATOM 779 N N . SER A 1 95 ? 5.859 -5.846 2.792 1.00 91.62 95 SER A N 1
ATOM 780 C CA . SER A 1 95 ? 6.756 -5.396 1.720 1.00 91.62 95 SER A CA 1
ATOM 781 C C . SER A 1 95 ? 8.186 -5.876 1.956 1.00 91.62 95 SER A C 1
ATOM 783 O O . SER A 1 95 ? 8.827 -6.357 1.028 1.00 91.62 95 SER A O 1
ATOM 785 N N . PHE A 1 96 ? 8.681 -5.777 3.195 1.00 91.19 96 PHE A N 1
ATOM 786 C CA . PHE A 1 96 ? 10.002 -6.282 3.561 1.00 91.19 96 PHE A CA 1
ATOM 787 C C . PHE A 1 96 ? 10.128 -7.783 3.273 1.00 91.19 96 PHE A C 1
ATOM 789 O O . PHE A 1 96 ? 11.078 -8.188 2.610 1.00 91.19 96 PHE A O 1
ATOM 796 N N . ILE A 1 97 ? 9.149 -8.588 3.700 1.00 92.38 97 ILE A N 1
ATOM 797 C CA . ILE A 1 97 ? 9.139 -10.034 3.437 1.00 92.38 97 ILE A CA 1
ATOM 798 C C . ILE A 1 97 ? 9.073 -10.330 1.933 1.00 92.38 97 ILE A C 1
ATOM 800 O O . ILE A 1 97 ? 9.854 -11.137 1.443 1.00 92.38 97 ILE A O 1
ATOM 804 N N . PHE A 1 98 ? 8.202 -9.650 1.187 1.00 93.06 98 PHE A N 1
ATOM 805 C CA . PHE A 1 98 ? 8.064 -9.828 -0.260 1.00 93.06 98 PHE A CA 1
ATOM 806 C C . PHE A 1 98 ? 9.375 -9.554 -1.011 1.00 93.06 98 PHE A C 1
ATOM 808 O O . PHE A 1 98 ? 9.828 -10.386 -1.795 1.00 93.06 98 PHE A O 1
ATOM 815 N N . PHE A 1 99 ? 10.029 -8.419 -0.740 1.00 91.25 99 PHE A N 1
ATOM 816 C CA . PHE A 1 99 ? 11.301 -8.091 -1.390 1.00 91.25 99 PHE A CA 1
ATOM 817 C C . PHE A 1 99 ? 12.444 -9.001 -0.944 1.00 91.25 99 PHE A C 1
ATOM 819 O O . PHE A 1 99 ? 13.327 -9.286 -1.748 1.00 91.25 99 PHE A O 1
ATOM 826 N N . LEU A 1 100 ? 12.423 -9.484 0.301 1.00 92.62 100 LEU A N 1
ATOM 827 C CA . LEU A 1 100 ? 13.387 -10.469 0.783 1.00 92.62 100 LEU A CA 1
ATOM 828 C C . LEU A 1 100 ? 13.238 -11.806 0.046 1.00 92.62 100 LEU A C 1
ATOM 830 O O . LEU A 1 100 ? 14.245 -12.391 -0.341 1.00 92.62 100 LEU A O 1
ATOM 834 N N . VAL A 1 101 ? 12.006 -12.259 -0.200 1.00 92.38 101 VAL A N 1
ATOM 835 C CA . VAL A 1 101 ? 11.733 -13.484 -0.969 1.00 92.38 101 VAL A CA 1
ATOM 836 C C . VAL A 1 101 ? 12.167 -13.330 -2.428 1.00 92.38 101 VAL A C 1
ATOM 838 O O . VAL A 1 101 ? 12.859 -14.203 -2.937 1.00 92.38 101 VAL A O 1
ATOM 841 N N . ILE A 1 102 ? 11.851 -12.204 -3.080 1.00 89.25 102 ILE A N 1
ATOM 842 C CA . ILE A 1 102 ? 12.326 -11.926 -4.448 1.00 89.25 102 ILE A CA 1
ATOM 843 C C . ILE A 1 102 ? 13.854 -11.891 -4.511 1.00 89.25 102 ILE A C 1
ATOM 845 O O . ILE A 1 102 ? 14.447 -12.447 -5.432 1.00 89.25 102 ILE A O 1
ATOM 849 N N . ALA A 1 103 ? 14.502 -11.236 -3.544 1.00 89.38 103 ALA A N 1
ATOM 850 C CA . ALA A 1 103 ? 15.955 -11.201 -3.484 1.00 89.38 103 ALA A CA 1
ATOM 851 C C . ALA A 1 103 ? 16.518 -12.623 -3.353 1.00 89.38 103 ALA A C 1
ATOM 853 O O . ALA A 1 103 ? 17.373 -13.002 -4.146 1.00 89.38 103 ALA A O 1
ATOM 854 N N . ALA A 1 104 ? 15.998 -13.435 -2.431 1.00 91.00 104 ALA A N 1
ATOM 855 C CA . ALA A 1 104 ? 16.433 -14.819 -2.251 1.00 91.00 104 ALA A CA 1
ATOM 856 C C . ALA A 1 104 ? 16.246 -15.679 -3.519 1.00 91.00 104 ALA A C 1
ATOM 858 O O . ALA A 1 104 ? 17.180 -16.371 -3.918 1.00 91.00 104 ALA A O 1
ATOM 859 N N . ASP A 1 105 ? 15.094 -15.578 -4.190 1.00 87.06 105 ASP A N 1
ATOM 860 C CA . ASP A 1 105 ? 14.827 -16.259 -5.468 1.00 87.06 105 ASP A CA 1
ATOM 861 C C . ASP A 1 105 ? 15.816 -15.830 -6.567 1.00 87.06 105 ASP A C 1
ATOM 863 O O . ASP A 1 105 ? 16.355 -16.662 -7.297 1.00 87.06 105 ASP A O 1
ATOM 867 N N . SER A 1 106 ? 16.136 -14.533 -6.643 1.00 85.12 106 SER A N 1
ATOM 868 C CA . SER A 1 106 ? 17.096 -14.017 -7.625 1.00 85.12 106 SER A CA 1
ATOM 869 C C . SER A 1 106 ? 18.525 -14.530 -7.407 1.00 85.12 106 SER A C 1
ATOM 871 O O . SER A 1 106 ? 19.231 -14.778 -8.386 1.00 85.12 106 SER A O 1
ATOM 873 N N . LEU A 1 107 ? 18.945 -14.737 -6.148 1.00 85.00 107 LEU A N 1
ATOM 874 C CA . LEU A 1 107 ? 20.237 -15.359 -5.845 1.00 85.00 107 LEU A CA 1
ATOM 875 C C . LEU A 1 107 ? 20.257 -16.820 -6.304 1.00 85.00 107 LEU A C 1
ATOM 877 O O . LEU A 1 107 ? 21.214 -17.230 -6.955 1.00 85.00 107 LEU A O 1
ATOM 881 N N . HIS A 1 108 ? 19.194 -17.578 -6.030 1.00 82.19 108 HIS A N 1
ATOM 882 C CA . HIS A 1 108 ? 19.119 -18.990 -6.403 1.00 82.19 108 HIS A CA 1
ATOM 883 C C . HIS A 1 108 ? 19.208 -19.196 -7.926 1.00 82.19 108 HIS A C 1
ATOM 885 O O . HIS A 1 108 ? 20.019 -19.986 -8.403 1.00 82.19 108 HIS A O 1
ATOM 891 N N . LYS A 1 109 ? 18.475 -18.395 -8.711 1.00 78.19 109 LYS A N 1
ATOM 892 C CA . LYS A 1 109 ? 18.511 -18.451 -10.187 1.00 78.19 109 LYS A CA 1
ATOM 893 C C . LYS A 1 109 ? 19.864 -18.060 -10.790 1.00 78.19 109 LYS A C 1
ATOM 895 O O . LYS A 1 109 ? 20.226 -18.532 -11.871 1.00 78.19 109 LYS A O 1
ATOM 900 N N . SER A 1 110 ? 20.620 -17.191 -10.115 1.00 70.50 110 SER A N 1
ATOM 901 C CA . SER A 1 110 ? 21.940 -16.762 -10.596 1.00 70.50 110 SER A CA 1
ATOM 902 C C . SER A 1 110 ? 22.979 -17.890 -10.580 1.00 70.50 110 SER A C 1
ATOM 904 O O . SER A 1 110 ? 23.878 -17.897 -11.419 1.00 70.50 110 SER A O 1
ATOM 906 N N . GLU A 1 111 ? 22.819 -18.869 -9.687 1.00 63.84 111 GLU A N 1
ATOM 907 C CA . GLU A 1 111 ? 23.718 -20.018 -9.560 1.00 63.84 111 GLU A CA 1
ATOM 908 C C . GLU A 1 111 ? 23.467 -21.060 -10.666 1.00 63.84 111 GLU A C 1
ATOM 910 O O . GLU A 1 111 ? 24.414 -21.596 -11.241 1.00 63.84 111 GLU A O 1
ATOM 915 N N . GLU A 1 112 ? 22.208 -21.263 -11.070 1.00 57.84 112 GLU A N 1
ATOM 916 C CA . GLU A 1 112 ? 21.845 -22.187 -12.158 1.00 57.84 112 GLU A CA 1
ATOM 917 C C . GLU A 1 112 ? 22.203 -21.649 -13.556 1.00 57.84 112 GLU A C 1
ATOM 919 O O . GLU A 1 112 ? 22.594 -22.406 -14.448 1.00 57.84 112 GLU A O 1
ATOM 924 N N . THR A 1 113 ? 22.141 -20.328 -13.757 1.00 52.16 113 THR A N 1
ATOM 925 C CA . THR A 1 113 ? 22.412 -19.703 -15.069 1.00 52.16 113 THR A CA 1
ATOM 926 C C . THR A 1 113 ? 23.914 -19.675 -15.418 1.00 52.16 113 THR A C 1
ATOM 928 O O . THR A 1 113 ? 24.285 -19.516 -16.581 1.00 52.16 113 THR A O 1
ATOM 931 N N . GLY A 1 114 ? 24.805 -19.886 -14.440 1.00 41.19 114 GLY A N 1
ATOM 932 C CA . GLY A 1 114 ? 26.261 -19.899 -14.636 1.00 41.19 114 GLY A CA 1
ATOM 933 C C . GLY A 1 114 ? 26.820 -21.122 -15.380 1.00 41.19 114 GLY A C 1
ATOM 934 O O . GLY A 1 114 ? 27.995 -21.118 -15.742 1.00 41.19 114 GLY A O 1
ATOM 935 N N . VAL A 1 115 ? 26.007 -22.157 -15.633 1.00 47.47 115 VAL A N 1
ATOM 936 C CA . VAL A 1 115 ? 26.471 -23.446 -16.189 1.00 47.47 115 VAL A CA 1
ATOM 937 C C . VAL A 1 115 ? 26.105 -23.648 -17.674 1.00 47.47 115 VAL A C 1
ATOM 939 O O . VAL A 1 115 ? 26.656 -24.536 -18.316 1.00 47.47 115 VAL A O 1
ATOM 942 N N . GLN A 1 116 ? 25.270 -22.795 -18.288 1.00 38.44 116 GLN A N 1
ATOM 943 C CA . GLN A 1 116 ? 24.833 -22.951 -19.696 1.00 38.44 116 GLN A CA 1
ATOM 944 C C . GLN A 1 116 ? 25.218 -21.786 -20.632 1.00 38.44 116 GLN A C 1
ATOM 946 O O . GLN A 1 116 ? 24.555 -21.534 -21.633 1.00 38.44 116 GLN A O 1
ATOM 951 N N . ALA A 1 117 ? 26.313 -21.073 -20.349 1.00 40.81 117 ALA A N 1
ATOM 952 C CA . ALA A 1 117 ? 26.815 -19.992 -21.213 1.00 40.81 117 ALA A CA 1
ATOM 953 C C . ALA A 1 117 ? 27.815 -20.451 -22.300 1.00 40.81 117 ALA A C 1
ATOM 955 O O . ALA A 1 117 ? 28.475 -19.622 -22.923 1.00 40.81 117 ALA A O 1
ATOM 956 N N . SER A 1 118 ? 27.925 -21.756 -22.557 1.00 36.78 118 SER A N 1
ATOM 957 C CA . SER A 1 118 ? 28.673 -22.301 -23.693 1.00 36.78 118 SER A CA 1
ATOM 958 C C . SER A 1 118 ? 27.827 -23.365 -24.377 1.00 36.78 118 SER A C 1
ATOM 960 O O . SER A 1 118 ? 27.364 -24.290 -23.723 1.00 36.78 118 SER A O 1
ATOM 962 N N . VAL A 1 119 ? 27.708 -23.246 -25.700 1.00 40.03 119 VAL A N 1
ATOM 963 C CA . VAL A 1 119 ? 26.952 -24.102 -26.633 1.00 40.03 119 VAL A CA 1
ATOM 964 C C . VAL A 1 119 ? 25.486 -23.689 -26.829 1.00 40.03 119 VAL A C 1
ATOM 966 O O . VAL A 1 119 ? 24.566 -24.257 -26.258 1.00 40.03 119 VAL A O 1
ATOM 969 N N . THR A 1 120 ? 25.266 -22.733 -27.735 1.00 27.98 120 THR A N 1
ATOM 970 C CA . THR A 1 120 ? 24.513 -22.981 -28.984 1.00 27.98 120 THR A CA 1
ATOM 971 C C . THR A 1 120 ? 24.883 -21.899 -29.998 1.00 27.98 120 THR A C 1
ATOM 973 O O . THR A 1 120 ? 24.412 -20.766 -29.974 1.00 27.98 120 THR A O 1
ATOM 976 N N . THR A 1 121 ? 25.812 -22.284 -30.867 1.00 32.97 121 THR A N 1
ATOM 977 C CA . THR A 1 121 ? 26.157 -21.637 -32.126 1.00 32.97 121 THR A CA 1
ATOM 978 C C . THR A 1 121 ? 25.001 -21.815 -33.111 1.00 32.97 121 THR A C 1
ATOM 980 O O . THR A 1 121 ? 24.541 -22.931 -33.313 1.00 32.97 121 THR A O 1
ATOM 983 N N . SER A 1 122 ? 24.594 -20.707 -33.731 1.00 42.78 122 SER A N 1
ATOM 984 C CA . SER A 1 122 ? 24.009 -20.613 -35.075 1.00 42.78 122 SER A CA 1
ATOM 985 C C . SER A 1 122 ? 22.879 -21.583 -35.439 1.00 42.78 122 SER A C 1
ATOM 987 O O . SER A 1 122 ? 23.117 -22.646 -36.005 1.00 42.78 122 SER A O 1
ATOM 989 N N . THR A 1 123 ? 21.637 -21.125 -35.307 1.00 29.30 123 THR A N 1
ATOM 990 C CA . THR A 1 123 ? 20.550 -21.574 -36.188 1.00 29.30 123 THR A CA 1
ATOM 991 C C . THR A 1 123 ? 19.980 -20.378 -36.928 1.00 29.30 123 THR A C 1
ATOM 993 O O . THR A 1 123 ? 19.583 -19.381 -36.326 1.00 29.30 123 THR A O 1
ATOM 996 N N . ALA A 1 124 ? 20.049 -20.495 -38.250 1.00 32.19 124 ALA A N 1
ATOM 997 C CA . ALA A 1 124 ? 19.596 -19.557 -39.253 1.00 32.19 124 ALA A CA 1
ATOM 998 C C . ALA A 1 124 ? 18.142 -19.131 -39.021 1.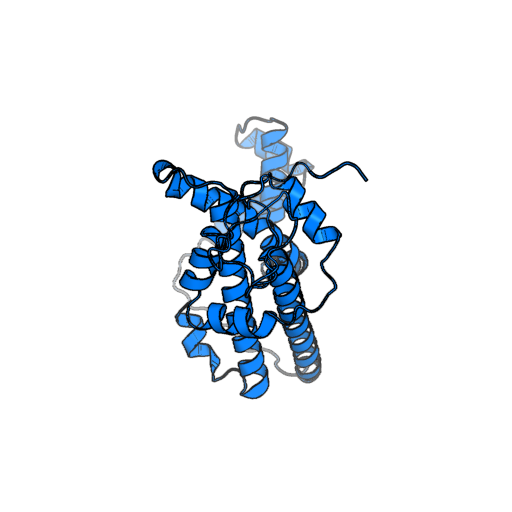00 32.19 124 ALA A C 1
ATOM 1000 O O . ALA A 1 124 ? 17.276 -19.960 -38.751 1.00 32.19 124 ALA A O 1
ATOM 1001 N N . ILE A 1 125 ? 17.894 -17.832 -39.161 1.00 32.84 125 ILE A N 1
ATOM 1002 C CA . ILE A 1 125 ? 16.559 -17.307 -39.420 1.00 32.84 125 ILE A CA 1
ATOM 1003 C C . ILE A 1 125 ? 16.322 -17.537 -40.915 1.00 32.84 125 ILE A C 1
ATOM 1005 O O . ILE A 1 125 ? 17.020 -16.955 -41.743 1.00 32.84 125 ILE A O 1
ATOM 1009 N N . GLU A 1 126 ? 15.394 -18.432 -41.245 1.00 32.38 126 GLU A N 1
ATOM 1010 C CA . GLU A 1 126 ? 14.784 -18.489 -42.572 1.00 32.38 126 GLU A CA 1
ATOM 1011 C C . GLU A 1 126 ? 13.894 -17.248 -42.727 1.00 32.38 126 GLU A C 1
ATOM 1013 O O . GLU A 1 126 ? 12.962 -17.035 -41.950 1.00 32.38 126 GLU A O 1
ATOM 1018 N N . GLU A 1 127 ? 14.236 -16.387 -43.685 1.00 32.25 127 GLU A N 1
ATOM 1019 C CA . GLU A 1 127 ? 13.460 -15.197 -44.035 1.00 32.25 127 GLU A CA 1
ATOM 1020 C C . GLU A 1 127 ? 12.216 -15.601 -44.848 1.00 32.25 127 GLU A C 1
ATOM 1022 O O . GLU A 1 127 ? 12.324 -16.156 -45.943 1.00 32.25 127 GLU A O 1
ATOM 1027 N N . ASP A 1 128 ? 11.032 -15.305 -44.305 1.00 33.53 128 ASP A N 1
ATOM 1028 C CA . ASP A 1 128 ? 9.745 -15.345 -45.009 1.00 33.53 128 ASP A CA 1
ATOM 1029 C C . ASP A 1 128 ? 9.652 -14.134 -45.975 1.00 33.53 128 ASP A C 1
ATOM 1031 O O . ASP A 1 128 ? 9.699 -12.992 -45.505 1.00 33.53 128 ASP A O 1
ATOM 1035 N N . PRO A 1 129 ? 9.549 -14.310 -47.312 1.00 37.22 129 PRO A N 1
ATOM 1036 C CA . PRO A 1 129 ? 9.784 -13.234 -48.278 1.00 37.22 129 PRO A CA 1
ATOM 1037 C C . PRO A 1 129 ? 8.561 -12.362 -48.629 1.00 37.22 129 PRO A C 1
ATOM 1039 O O . PRO A 1 129 ? 8.581 -11.707 -49.668 1.00 37.22 129 PRO A O 1
ATOM 1042 N N . ASN A 1 130 ? 7.489 -12.323 -47.827 1.00 41.25 130 ASN A N 1
ATOM 1043 C CA . ASN A 1 130 ? 6.235 -11.662 -48.239 1.00 41.25 130 ASN A CA 1
ATOM 1044 C C . ASN A 1 130 ? 5.612 -10.683 -47.224 1.00 41.25 130 ASN A C 1
ATOM 1046 O O . ASN A 1 130 ? 4.401 -10.676 -47.000 1.00 41.25 130 ASN A O 1
ATOM 1050 N N . GLN A 1 131 ? 6.413 -9.759 -46.693 1.00 40.38 131 GLN A N 1
ATOM 1051 C CA . GLN A 1 131 ? 5.901 -8.451 -46.273 1.00 40.38 131 GLN A CA 1
ATOM 1052 C C . GLN A 1 131 ? 6.783 -7.345 -46.843 1.00 40.38 131 GLN A C 1
ATOM 1054 O O . GLN A 1 131 ? 7.958 -7.238 -46.502 1.00 40.38 131 GLN A O 1
ATOM 1059 N N . ASP A 1 132 ? 6.190 -6.515 -47.703 1.00 41.34 132 ASP A N 1
ATOM 1060 C CA . ASP A 1 132 ? 6.771 -5.269 -48.204 1.00 41.34 132 ASP A CA 1
ATOM 1061 C C . ASP A 1 132 ? 6.850 -4.266 -47.040 1.00 41.34 132 ASP A C 1
ATOM 1063 O O . ASP A 1 132 ? 5.993 -3.410 -46.822 1.00 41.34 132 ASP A O 1
ATOM 1067 N N . PHE A 1 133 ? 7.832 -4.497 -46.174 1.00 49.41 133 PHE A N 1
ATOM 1068 C CA . PHE A 1 133 ? 8.171 -3.674 -45.029 1.00 49.41 133 PHE A CA 1
ATOM 1069 C C . PHE A 1 133 ? 9.245 -2.704 -45.526 1.00 49.41 133 PHE A C 1
ATOM 1071 O O . PHE A 1 133 ? 10.388 -3.110 -45.745 1.00 49.41 133 PHE A O 1
ATOM 1078 N N . ASP A 1 134 ? 8.881 -1.436 -45.755 1.00 53.56 134 ASP A N 1
ATOM 1079 C CA . ASP A 1 134 ? 9.811 -0.402 -46.229 1.00 53.56 134 ASP A CA 1
ATOM 1080 C C . ASP A 1 134 ? 10.918 -0.158 -45.187 1.00 53.56 134 ASP A C 1
ATOM 1082 O O . ASP A 1 134 ? 10.838 0.673 -44.274 1.00 53.56 134 ASP A O 1
ATOM 1086 N N . SER A 1 135 ? 11.977 -0.950 -45.324 1.00 55.00 135 SER A N 1
ATOM 1087 C CA . SER A 1 135 ? 13.161 -0.972 -44.471 1.00 55.00 135 SER A CA 1
ATOM 1088 C C . SER A 1 135 ? 13.884 0.377 -44.440 1.00 55.00 135 SER A C 1
ATOM 1090 O O . SER A 1 135 ? 14.575 0.680 -43.461 1.00 55.00 135 SER A O 1
ATOM 1092 N N . ASN A 1 136 ? 13.679 1.234 -45.447 1.00 57.28 136 ASN A N 1
ATOM 1093 C CA . ASN A 1 136 ? 14.252 2.575 -45.483 1.00 57.28 136 ASN A CA 1
ATOM 1094 C C . ASN A 1 136 ? 13.511 3.535 -44.549 1.00 57.28 136 ASN A C 1
ATOM 1096 O O . ASN A 1 136 ? 14.167 4.258 -43.797 1.00 57.28 136 ASN A O 1
ATOM 1100 N N . GLN A 1 137 ? 12.177 3.480 -44.501 1.00 56.72 137 GLN A N 1
ATOM 1101 C CA . GLN A 1 137 ? 11.368 4.303 -43.595 1.00 56.72 137 GLN A CA 1
ATOM 1102 C C . GLN A 1 137 ? 11.662 4.003 -42.124 1.00 56.72 137 GLN A C 1
ATOM 1104 O O . GLN A 1 137 ? 11.786 4.907 -41.297 1.00 56.72 137 GLN A O 1
ATOM 1109 N N . ILE A 1 138 ? 11.823 2.727 -41.779 1.00 53.44 138 ILE A N 1
ATOM 1110 C CA . ILE A 1 138 ? 12.120 2.309 -40.403 1.00 53.44 138 ILE A CA 1
ATOM 1111 C C . ILE A 1 138 ? 13.517 2.766 -39.997 1.00 53.44 138 ILE A C 1
ATOM 1113 O O . ILE A 1 138 ? 13.700 3.275 -38.891 1.00 53.44 138 ILE A O 1
ATOM 1117 N N . ARG A 1 139 ? 14.493 2.656 -40.903 1.00 54.00 139 ARG A N 1
ATOM 1118 C CA . ARG A 1 139 ? 15.868 3.107 -40.666 1.00 54.00 139 ARG A CA 1
ATOM 1119 C C . ARG A 1 139 ? 15.951 4.630 -40.532 1.00 54.00 139 ARG A C 1
ATOM 1121 O O . ARG A 1 139 ? 16.699 5.135 -39.691 1.00 54.00 139 ARG A O 1
ATOM 1128 N N . GLU A 1 140 ? 15.136 5.365 -41.282 1.00 59.00 140 GLU A N 1
ATOM 1129 C CA . GLU A 1 140 ? 15.014 6.819 -41.173 1.00 59.00 140 GLU A CA 1
ATOM 1130 C C . GLU A 1 140 ? 14.327 7.241 -39.860 1.00 59.00 140 GLU A C 1
ATOM 1132 O O . GLU A 1 140 ? 14.807 8.125 -39.149 1.00 59.00 140 GLU A O 1
ATOM 1137 N N . ASN A 1 141 ? 13.268 6.542 -39.451 1.00 59.91 141 ASN A N 1
ATOM 1138 C CA . ASN A 1 141 ? 12.601 6.778 -38.170 1.00 59.91 141 ASN A CA 1
ATOM 1139 C C . ASN A 1 141 ? 13.520 6.470 -36.976 1.00 59.91 141 ASN A C 1
ATOM 1141 O O . ASN A 1 141 ? 13.572 7.242 -36.018 1.00 59.91 141 ASN A O 1
ATOM 1145 N N . PHE A 1 142 ? 14.308 5.394 -37.040 1.00 56.56 142 PHE A N 1
ATOM 1146 C CA . PHE A 1 142 ? 15.250 5.024 -35.978 1.00 56.56 142 PHE A CA 1
ATOM 1147 C C . PHE A 1 142 ? 16.406 6.028 -35.847 1.00 56.56 142 PHE A C 1
ATOM 1149 O O . PHE A 1 142 ? 16.790 6.402 -34.737 1.00 56.56 142 PHE A O 1
ATOM 1156 N N . THR A 1 143 ? 16.935 6.515 -36.975 1.00 59.94 143 THR A N 1
ATOM 1157 C CA . THR A 1 143 ? 17.989 7.546 -36.996 1.00 59.94 143 THR A CA 1
ATOM 1158 C C . THR A 1 143 ? 17.478 8.905 -36.523 1.00 59.94 143 THR A C 1
ATOM 1160 O O . THR A 1 143 ? 18.191 9.592 -35.788 1.00 59.94 143 THR A O 1
ATOM 1163 N N . ARG A 1 144 ? 16.227 9.270 -36.840 1.00 58.25 144 ARG A N 1
ATOM 1164 C CA . ARG A 1 144 ? 15.561 10.451 -36.270 1.00 58.25 144 ARG A CA 1
ATOM 1165 C C . ARG A 1 144 ? 15.365 10.315 -34.758 1.00 58.25 144 ARG A C 1
ATOM 1167 O O . ARG A 1 144 ? 15.740 11.230 -34.035 1.00 58.25 144 ARG A O 1
ATOM 1174 N N . ILE A 1 145 ? 14.892 9.174 -34.248 1.00 57.62 145 ILE A N 1
ATOM 1175 C CA . ILE A 1 145 ? 14.742 8.934 -32.796 1.00 57.62 145 ILE A CA 1
ATOM 1176 C C . ILE A 1 145 ? 16.091 9.033 -32.067 1.00 57.62 145 ILE A C 1
ATOM 1178 O O . ILE A 1 145 ? 16.177 9.688 -31.028 1.00 57.62 145 ILE A O 1
ATOM 1182 N N . ALA A 1 146 ? 17.157 8.457 -32.630 1.00 60.25 146 ALA A N 1
ATOM 1183 C CA . ALA A 1 146 ? 18.509 8.554 -32.076 1.00 60.25 146 ALA A CA 1
ATOM 1184 C C . ALA A 1 146 ? 19.071 9.990 -32.110 1.00 60.25 146 ALA A C 1
ATOM 1186 O O . ALA A 1 146 ? 19.819 10.385 -31.215 1.00 60.25 146 ALA A O 1
ATOM 1187 N N . ALA A 1 147 ? 18.692 10.795 -33.109 1.00 60.09 147 ALA A N 1
ATOM 1188 C CA . ALA A 1 147 ? 19.075 12.203 -33.216 1.00 60.09 147 ALA A CA 1
ATOM 1189 C C . ALA A 1 147 ? 18.362 13.109 -32.191 1.00 60.09 147 ALA A C 1
ATOM 1191 O O . ALA A 1 147 ? 18.944 14.102 -31.767 1.00 60.09 147 ALA A O 1
ATOM 1192 N N . ILE A 1 148 ? 17.154 12.759 -31.731 1.00 59.66 148 ILE A N 1
ATOM 1193 C CA . ILE A 1 148 ? 16.424 13.506 -30.681 1.00 59.66 148 ILE A CA 1
ATOM 1194 C C . ILE A 1 148 ? 17.097 13.323 -29.297 1.00 59.66 148 ILE A C 1
ATOM 1196 O O . ILE A 1 148 ? 16.913 14.140 -28.390 1.00 59.66 148 ILE A O 1
ATOM 1200 N N . THR A 1 149 ? 17.928 12.289 -29.123 1.00 61.69 149 THR A N 1
ATOM 1201 C CA . THR A 1 149 ? 18.686 12.032 -27.885 1.00 61.69 149 THR A CA 1
ATOM 1202 C C . THR A 1 149 ? 19.887 12.977 -27.714 1.00 61.69 149 THR A C 1
ATOM 1204 O O . THR A 1 149 ? 20.277 13.274 -26.580 1.00 61.69 149 THR A O 1
ATOM 1207 N N . ASP A 1 150 ? 20.442 13.495 -28.815 1.00 69.19 150 ASP A N 1
ATOM 1208 C CA . ASP A 1 150 ? 21.556 14.449 -28.824 1.00 69.19 150 ASP A CA 1
ATOM 1209 C C . ASP A 1 150 ? 21.027 15.898 -28.748 1.00 69.19 150 ASP A C 1
ATOM 1211 O O . ASP A 1 150 ? 20.314 16.338 -29.657 1.00 69.19 150 ASP A O 1
ATOM 1215 N N . PRO A 1 151 ? 21.359 16.677 -27.696 1.00 65.88 151 PRO A N 1
ATOM 1216 C CA . PRO A 1 151 ? 20.878 18.051 -27.556 1.00 65.88 151 PRO A CA 1
ATOM 1217 C C . PRO A 1 151 ? 21.250 18.954 -28.742 1.00 65.88 151 PRO A C 1
ATOM 1219 O O . PRO A 1 151 ? 20.510 19.894 -29.018 1.00 65.88 151 PRO A O 1
ATOM 1222 N N . ALA A 1 152 ? 22.345 18.671 -29.459 1.00 66.81 152 ALA A N 1
ATOM 1223 C CA . ALA A 1 152 ? 22.766 19.468 -30.611 1.00 66.81 152 ALA A CA 1
ATOM 1224 C C . ALA A 1 152 ? 21.894 19.226 -31.858 1.00 66.81 152 ALA A C 1
ATOM 1226 O O . ALA A 1 152 ? 21.627 20.156 -32.620 1.00 66.81 152 ALA A O 1
ATOM 1227 N N . LYS A 1 153 ? 21.417 17.991 -32.059 1.00 72.81 153 LYS A N 1
ATOM 1228 C CA . LYS A 1 153 ? 20.532 17.613 -33.177 1.00 72.81 153 LYS A CA 1
ATOM 1229 C C . LYS A 1 153 ? 19.052 17.839 -32.862 1.00 72.81 153 LYS A C 1
ATOM 1231 O O . LYS A 1 153 ? 18.247 18.027 -33.768 1.00 72.81 153 LYS A O 1
ATOM 1236 N N . LEU A 1 154 ? 18.687 17.893 -31.584 1.00 71.50 154 LEU A N 1
ATOM 1237 C CA . LEU A 1 154 ? 17.329 18.226 -31.162 1.00 71.50 154 LEU A CA 1
ATOM 1238 C C . LEU A 1 154 ? 16.907 19.630 -31.629 1.00 71.50 154 LEU A C 1
ATOM 1240 O O . LEU A 1 154 ? 15.799 19.812 -32.130 1.00 71.50 154 LEU A O 1
ATOM 1244 N N . ASP A 1 155 ? 17.803 20.612 -31.515 1.00 72.31 155 ASP A N 1
ATOM 1245 C CA . ASP A 1 155 ? 17.521 22.003 -31.882 1.00 72.31 155 ASP A CA 1
ATOM 1246 C C . ASP A 1 155 ? 17.381 22.202 -33.405 1.00 72.31 155 ASP A C 1
ATOM 1248 O O . ASP A 1 155 ? 16.724 23.155 -33.836 1.00 72.31 155 ASP A O 1
ATOM 1252 N N . SER A 1 156 ? 17.969 21.332 -34.238 1.00 73.62 156 SER A N 1
ATOM 1253 C CA . SER A 1 156 ? 17.760 21.356 -35.693 1.00 73.62 156 SER A CA 1
ATOM 1254 C C . SER A 1 156 ? 16.429 20.711 -36.091 1.00 73.62 156 SER A C 1
ATOM 1256 O O . SER A 1 156 ? 15.721 21.275 -36.923 1.00 73.62 156 SER A O 1
ATOM 1258 N N . ILE A 1 157 ? 16.031 19.613 -35.439 1.00 72.19 157 ILE A N 1
ATOM 1259 C CA . ILE A 1 157 ? 14.734 18.944 -35.658 1.00 72.19 157 ILE A CA 1
ATOM 1260 C C . ILE A 1 157 ? 13.568 19.855 -35.253 1.00 72.19 157 ILE A C 1
ATOM 1262 O O . ILE A 1 157 ? 12.623 20.036 -36.015 1.00 72.19 157 ILE A O 1
ATOM 1266 N N . LEU A 1 158 ? 13.664 20.518 -34.095 1.00 74.94 158 LEU A N 1
ATOM 1267 C CA . LEU A 1 158 ? 12.633 21.453 -33.632 1.00 74.94 158 LEU A CA 1
ATOM 1268 C C . LEU A 1 158 ? 12.419 22.635 -34.597 1.00 74.94 158 LEU A C 1
ATOM 1270 O O . LEU A 1 158 ? 11.313 23.166 -34.667 1.00 74.94 158 LEU A O 1
ATOM 1274 N N . ARG A 1 159 ? 13.465 23.069 -35.322 1.00 75.94 159 ARG A N 1
ATOM 1275 C CA . ARG A 1 159 ? 13.357 24.119 -36.354 1.00 75.94 159 ARG A CA 1
ATOM 1276 C C . ARG A 1 159 ? 12.766 23.586 -37.657 1.00 75.94 159 ARG A C 1
ATOM 1278 O O . ARG A 1 159 ? 11.970 24.288 -38.267 1.00 75.94 159 ARG A O 1
ATOM 1285 N N . ALA A 1 160 ? 13.147 22.376 -38.066 1.00 79.62 160 ALA A N 1
ATOM 1286 C CA . ALA A 1 160 ? 12.650 21.749 -39.288 1.00 79.62 160 ALA A CA 1
ATOM 1287 C C . ALA A 1 160 ? 11.134 21.481 -39.229 1.00 79.62 160 ALA A C 1
ATOM 1289 O O . ALA A 1 160 ? 10.429 21.760 -40.195 1.00 79.62 160 ALA A O 1
ATOM 1290 N N . ASP A 1 161 ? 10.630 21.037 -38.072 1.00 75.50 161 ASP A N 1
ATOM 1291 C CA . ASP A 1 161 ? 9.218 20.667 -37.882 1.00 75.50 161 ASP A CA 1
ATOM 1292 C C . ASP A 1 161 ? 8.331 21.817 -37.360 1.00 75.50 161 ASP A C 1
ATOM 1294 O O . ASP A 1 161 ? 7.177 21.596 -36.993 1.00 75.50 161 ASP A O 1
ATOM 1298 N N . ASN A 1 162 ? 8.840 23.056 -37.306 1.00 72.00 162 ASN A N 1
ATOM 1299 C CA . ASN A 1 162 ? 8.121 24.231 -36.779 1.00 72.00 162 ASN A CA 1
ATOM 1300 C C . ASN A 1 162 ? 7.522 24.027 -35.366 1.00 72.00 162 ASN A C 1
ATOM 1302 O O . ASN A 1 162 ? 6.450 24.544 -35.042 1.00 72.00 162 ASN A O 1
ATOM 1306 N N . ILE A 1 163 ? 8.213 23.287 -34.494 1.00 76.38 163 ILE A N 1
ATOM 1307 C CA . ILE A 1 163 ? 7.752 23.031 -33.123 1.00 76.38 163 ILE A CA 1
ATOM 1308 C C . ILE A 1 163 ? 8.179 24.199 -32.217 1.00 76.38 163 ILE A C 1
ATOM 1310 O O . ILE A 1 163 ? 9.343 24.609 -32.251 1.00 76.38 163 ILE A O 1
ATOM 1314 N N . PRO A 1 164 ? 7.290 24.733 -31.355 1.00 75.69 164 PRO A N 1
ATOM 1315 C CA . PRO A 1 164 ? 7.631 25.832 -30.455 1.00 75.69 164 PRO A CA 1
ATOM 1316 C C . PRO A 1 164 ? 8.832 25.478 -29.569 1.00 75.69 164 PRO A C 1
ATOM 1318 O O . PRO A 1 164 ? 8.801 24.495 -28.826 1.00 75.69 164 PRO A O 1
ATOM 1321 N N . GLN A 1 165 ? 9.882 26.302 -29.615 1.00 73.88 165 GLN A N 1
ATOM 1322 C CA . GLN A 1 165 ? 11.148 26.089 -28.898 1.00 73.88 165 GLN A CA 1
ATOM 1323 C C . GLN A 1 165 ? 11.101 26.620 -27.459 1.00 73.88 165 GLN A C 1
ATOM 1325 O O . GLN A 1 165 ? 11.898 27.460 -27.049 1.00 73.88 165 GLN A O 1
ATOM 1330 N N . ASN A 1 166 ? 10.129 26.149 -26.680 1.00 80.38 166 ASN A N 1
ATOM 1331 C CA . ASN A 1 166 ? 10.050 26.445 -25.256 1.00 80.38 166 ASN A CA 1
ATOM 1332 C C . ASN A 1 166 ? 10.961 25.489 -24.454 1.00 80.38 166 ASN A C 1
ATOM 1334 O O . ASN A 1 166 ? 11.189 24.339 -24.827 1.00 80.38 166 ASN A O 1
ATOM 1338 N N . ASN A 1 167 ? 11.426 25.916 -23.282 1.00 79.19 167 ASN A N 1
ATOM 1339 C CA . ASN A 1 167 ? 12.211 25.078 -22.368 1.00 79.19 167 ASN A CA 1
ATOM 1340 C C . ASN A 1 167 ? 11.465 23.790 -21.985 1.00 79.19 167 ASN A C 1
ATOM 1342 O O . ASN A 1 167 ? 12.083 22.741 -21.783 1.00 79.19 167 ASN A O 1
ATOM 1346 N N . PHE A 1 168 ? 10.132 23.863 -21.917 1.00 80.19 168 PHE A N 1
ATOM 1347 C CA . PHE A 1 168 ? 9.266 22.719 -21.648 1.00 80.19 168 PHE A CA 1
ATOM 1348 C C . PHE A 1 168 ? 9.251 21.705 -22.800 1.00 80.19 168 PHE A C 1
ATOM 1350 O O . PHE A 1 168 ? 9.414 20.513 -22.548 1.00 80.19 168 PHE A O 1
ATOM 1357 N N . THR A 1 169 ? 9.118 22.156 -24.053 1.00 75.69 169 THR A N 1
ATOM 1358 C CA . THR A 1 169 ? 9.114 21.269 -25.229 1.00 75.69 169 THR A CA 1
ATOM 1359 C C . THR A 1 169 ? 10.489 20.650 -25.438 1.00 75.69 169 THR A C 1
ATOM 1361 O O . THR A 1 169 ? 10.580 19.434 -25.582 1.00 75.69 169 THR A O 1
ATOM 1364 N N . ARG A 1 170 ? 11.571 21.432 -25.316 1.00 75.38 170 ARG A N 1
ATOM 1365 C CA . ARG A 1 170 ? 12.944 20.913 -25.422 1.00 75.38 170 ARG A CA 1
ATOM 1366 C C . ARG A 1 170 ? 13.236 19.841 -24.371 1.00 75.38 170 ARG A C 1
ATOM 1368 O O . ARG A 1 170 ? 13.686 18.747 -24.698 1.00 75.38 170 ARG A O 1
ATOM 1375 N N . THR A 1 171 ? 12.928 20.126 -23.105 1.00 79.06 171 THR A N 1
ATOM 1376 C CA . THR A 1 171 ? 13.158 19.180 -22.000 1.00 79.06 171 THR A CA 1
ATOM 1377 C C . THR A 1 171 ? 12.243 17.956 -22.094 1.00 79.06 171 THR A C 1
ATOM 1379 O O . THR A 1 171 ? 12.666 16.847 -21.766 1.00 79.06 171 THR A O 1
ATOM 1382 N N . GLY A 1 172 ? 10.999 18.146 -22.540 1.00 79.75 172 GLY A N 1
ATOM 1383 C CA . GLY A 1 172 ? 10.027 17.081 -22.774 1.00 79.75 172 GLY A CA 1
ATOM 1384 C C . GLY A 1 172 ? 10.493 16.115 -23.860 1.00 79.75 172 GLY A C 1
ATOM 1385 O O . GLY A 1 172 ? 10.665 14.932 -23.573 1.00 79.75 172 GLY A O 1
ATOM 1386 N N . LEU A 1 173 ? 10.783 16.620 -25.066 1.00 78.12 173 LEU A N 1
ATOM 1387 C CA . LEU A 1 173 ? 11.256 15.800 -26.187 1.00 78.12 173 LEU A CA 1
ATOM 1388 C C . LEU A 1 173 ? 12.567 15.081 -25.853 1.00 78.12 173 LEU A C 1
ATOM 1390 O O . LEU A 1 173 ? 12.681 13.886 -26.104 1.00 78.12 173 LEU A O 1
ATOM 1394 N N . GLN A 1 174 ? 13.526 15.757 -25.212 1.00 79.88 174 GLN A N 1
ATOM 1395 C CA . GLN A 1 174 ? 14.803 15.134 -24.853 1.00 79.88 174 GLN A CA 1
ATOM 1396 C C . GLN A 1 174 ? 14.649 14.010 -23.812 1.00 79.88 174 GLN A C 1
ATOM 1398 O O . GLN A 1 174 ? 15.405 13.035 -23.826 1.00 79.88 174 GLN A O 1
ATOM 1403 N N . LYS A 1 175 ? 13.704 14.138 -22.869 1.00 79.38 175 LYS A N 1
ATOM 1404 C CA . LYS A 1 175 ? 13.400 13.074 -21.897 1.00 79.38 175 LYS A CA 1
ATOM 1405 C C . LYS A 1 175 ? 12.672 11.907 -22.556 1.00 79.38 175 LYS A C 1
ATOM 1407 O O . LYS A 1 175 ? 13.004 10.765 -22.254 1.00 79.38 175 LYS A O 1
ATOM 1412 N N . VAL A 1 176 ? 11.723 12.186 -23.450 1.00 77.00 176 VAL A N 1
ATOM 1413 C CA . VAL A 1 176 ? 10.974 11.165 -24.197 1.00 77.00 176 VAL A CA 1
ATOM 1414 C C . VAL A 1 176 ? 11.904 10.383 -25.124 1.00 77.00 176 VAL A C 1
ATOM 1416 O O . VAL A 1 176 ? 11.904 9.159 -25.069 1.00 77.00 176 VAL A O 1
ATOM 1419 N N . ALA A 1 177 ? 12.765 11.052 -25.891 1.00 74.62 177 ALA A N 1
ATOM 1420 C CA . ALA A 1 177 ? 13.728 10.376 -26.759 1.00 74.62 177 ALA A CA 1
ATOM 1421 C C . ALA A 1 177 ? 14.731 9.533 -25.980 1.00 74.62 177 ALA A C 1
ATOM 1423 O O . ALA A 1 177 ? 14.922 8.375 -26.326 1.00 74.62 177 ALA A O 1
ATOM 1424 N N . ARG A 1 178 ? 15.274 10.051 -24.865 1.00 73.81 178 ARG A N 1
ATOM 1425 C CA . ARG A 1 178 ? 16.106 9.241 -23.961 1.00 73.81 178 ARG A CA 1
ATOM 1426 C C . ARG A 1 178 ? 15.372 8.017 -23.419 1.00 73.81 178 ARG A C 1
ATOM 1428 O O . ARG A 1 178 ? 15.980 6.964 -23.283 1.00 73.81 178 ARG A O 1
ATOM 1435 N N . PHE A 1 179 ? 14.087 8.150 -23.093 1.00 72.25 179 PHE A N 1
ATOM 1436 C CA . PHE A 1 179 ? 13.275 7.043 -22.593 1.00 72.25 179 PHE A CA 1
ATOM 1437 C C . PHE A 1 179 ? 13.015 5.977 -23.671 1.00 72.25 179 PHE A C 1
ATOM 1439 O O . PHE A 1 179 ? 13.099 4.782 -23.389 1.00 72.25 179 PHE A O 1
ATOM 1446 N N . ILE A 1 180 ? 12.738 6.406 -24.906 1.00 70.69 180 ILE A N 1
ATOM 1447 C CA . ILE A 1 180 ? 12.494 5.527 -26.058 1.00 70.69 180 ILE A CA 1
ATOM 1448 C C . ILE A 1 180 ? 13.793 4.862 -26.533 1.00 70.69 180 ILE A C 1
ATOM 1450 O O . ILE A 1 180 ? 13.758 3.695 -26.911 1.00 70.69 180 ILE A O 1
ATOM 1454 N N . SER A 1 181 ? 14.933 5.558 -26.457 1.00 69.75 181 SER A N 1
ATOM 1455 C CA . SER A 1 181 ? 16.238 5.050 -26.900 1.00 69.75 181 SER A CA 1
ATOM 1456 C C . SER A 1 181 ? 16.846 3.984 -25.985 1.00 69.75 181 SER A C 1
ATOM 1458 O O . SER A 1 181 ? 17.849 3.382 -26.352 1.00 69.75 181 SER A O 1
ATOM 1460 N N . TYR A 1 182 ? 16.283 3.747 -24.797 1.00 71.38 182 TYR A N 1
ATOM 1461 C CA . TYR A 1 182 ? 16.702 2.617 -23.969 1.00 71.38 182 TYR A CA 1
ATOM 1462 C C . TYR A 1 182 ? 16.237 1.297 -24.590 1.00 71.38 182 TYR A C 1
ATOM 1464 O O . TYR A 1 182 ? 15.053 1.136 -24.911 1.00 71.38 182 TYR A O 1
ATOM 1472 N N . SER A 1 183 ? 17.152 0.328 -24.690 1.00 73.06 183 SER A N 1
ATOM 1473 C CA . SER A 1 183 ? 16.812 -1.030 -25.117 1.00 73.06 183 SER A CA 1
ATOM 1474 C C . SER A 1 183 ? 15.786 -1.654 -24.152 1.00 73.06 183 SER A C 1
ATOM 1476 O O . SER A 1 183 ? 15.763 -1.305 -22.964 1.00 73.06 183 SER A O 1
ATOM 1478 N N . PRO A 1 184 ? 14.921 -2.580 -24.611 1.00 71.50 184 PRO A N 1
ATOM 1479 C CA . PRO A 1 184 ? 13.935 -3.227 -23.743 1.00 71.50 184 PRO A CA 1
ATOM 1480 C C . PRO A 1 184 ? 14.544 -3.831 -22.464 1.00 71.50 184 PRO A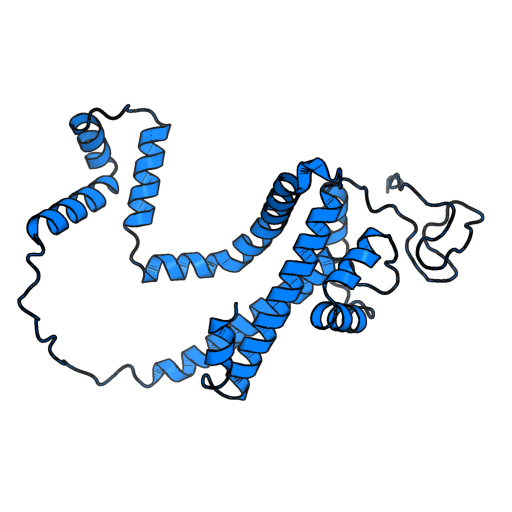 C 1
ATOM 1482 O O . PRO A 1 184 ? 13.943 -3.712 -21.396 1.00 71.50 184 PRO A O 1
ATOM 1485 N N . ALA A 1 185 ? 15.760 -4.383 -22.558 1.00 72.06 185 ALA A N 1
ATOM 1486 C CA . ALA A 1 185 ? 16.501 -4.970 -21.441 1.00 72.06 185 ALA A CA 1
ATOM 1487 C C . ALA A 1 185 ? 17.061 -3.927 -20.450 1.00 72.06 185 ALA A C 1
ATOM 1489 O O . ALA A 1 185 ? 17.023 -4.126 -19.237 1.00 72.06 185 ALA A O 1
ATOM 1490 N N . GLU A 1 186 ? 17.538 -2.772 -20.924 1.00 73.50 186 GLU A N 1
ATOM 1491 C CA . GLU A 1 186 ? 18.003 -1.705 -20.025 1.00 73.50 186 GLU A CA 1
ATOM 1492 C C . GLU A 1 186 ? 16.847 -1.014 -19.295 1.00 73.50 186 GLU A C 1
ATOM 1494 O O . GLU A 1 186 ? 16.979 -0.629 -18.125 1.00 73.50 186 GLU A O 1
ATOM 1499 N N . ARG A 1 187 ? 15.695 -0.871 -19.968 1.00 73.00 187 ARG A N 1
ATOM 1500 C CA . ARG A 1 187 ? 14.474 -0.333 -19.351 1.00 73.00 187 ARG A CA 1
ATOM 1501 C C . ARG A 1 187 ? 14.004 -1.212 -18.203 1.00 73.00 187 ARG A C 1
ATOM 1503 O O . ARG A 1 187 ? 13.720 -0.684 -17.128 1.00 73.00 187 ARG A O 1
ATOM 1510 N N . SER A 1 188 ? 13.948 -2.528 -18.412 1.00 72.00 188 SER A N 1
ATOM 1511 C CA . SER A 1 188 ? 13.492 -3.469 -17.389 1.00 72.00 188 SER A CA 1
ATOM 1512 C C . SER A 1 188 ? 14.428 -3.471 -16.177 1.00 72.00 188 SER A C 1
ATOM 1514 O O . SER A 1 188 ? 13.961 -3.295 -15.055 1.00 72.00 188 SER A O 1
ATOM 1516 N N . HIS A 1 189 ? 15.750 -3.511 -16.374 1.00 77.38 189 HIS A N 1
ATOM 1517 C CA . HIS A 1 189 ? 16.713 -3.451 -15.268 1.00 77.38 189 HIS A CA 1
ATOM 1518 C C . HIS A 1 189 ? 16.551 -2.184 -14.402 1.00 77.38 189 HIS A C 1
ATOM 1520 O O . HIS A 1 189 ? 16.528 -2.247 -13.169 1.00 77.38 189 HIS A O 1
ATOM 1526 N N . ARG A 1 190 ? 16.370 -1.009 -15.024 1.00 74.44 190 ARG A N 1
ATOM 1527 C CA . ARG A 1 190 ? 16.113 0.245 -14.287 1.00 74.44 190 ARG A CA 1
ATOM 1528 C C . ARG A 1 190 ? 14.749 0.268 -13.601 1.00 74.44 190 ARG A C 1
ATOM 1530 O O . ARG A 1 190 ? 14.628 0.877 -12.534 1.00 74.44 190 ARG A O 1
ATOM 1537 N N . PHE A 1 191 ? 13.742 -0.357 -14.204 1.00 76.88 191 PHE A N 1
ATOM 1538 C CA . PHE A 1 191 ? 12.409 -0.492 -13.629 1.00 76.88 191 PHE A CA 1
ATOM 1539 C C . PHE A 1 191 ? 12.451 -1.337 -12.350 1.00 76.88 191 PHE A C 1
ATOM 1541 O O . PHE A 1 191 ? 12.024 -0.860 -11.299 1.00 76.88 191 PHE A O 1
ATOM 1548 N N . TYR A 1 192 ? 13.072 -2.520 -12.397 1.00 77.44 192 TYR A N 1
ATOM 1549 C CA . TYR A 1 192 ? 13.210 -3.398 -11.230 1.00 77.44 192 TYR A CA 1
ATOM 1550 C C . TYR A 1 192 ? 14.005 -2.748 -10.098 1.00 77.44 192 TYR A C 1
ATOM 1552 O O . TYR A 1 192 ? 13.589 -2.814 -8.942 1.00 77.44 192 TYR A O 1
ATOM 1560 N N . LYS A 1 193 ? 15.075 -2.009 -10.425 1.00 78.94 193 LYS A N 1
ATOM 1561 C CA . LYS A 1 193 ? 15.859 -1.264 -9.427 1.00 78.94 193 LYS A CA 1
ATOM 1562 C C . LYS A 1 193 ? 15.017 -0.279 -8.605 1.00 78.94 193 LYS A C 1
ATOM 1564 O O . LYS A 1 193 ? 15.335 -0.022 -7.449 1.00 78.94 193 LYS A O 1
ATOM 1569 N N . ASN A 1 194 ? 13.964 0.288 -9.193 1.00 82.69 194 ASN A N 1
ATOM 1570 C CA . ASN A 1 194 ? 13.102 1.269 -8.530 1.00 82.69 194 ASN A CA 1
ATOM 1571 C C . ASN A 1 194 ? 11.732 0.706 -8.144 1.00 82.69 194 ASN A C 1
ATOM 1573 O O . ASN A 1 194 ? 10.893 1.465 -7.652 1.00 82.69 194 ASN A O 1
ATOM 1577 N N . VAL A 1 195 ? 11.487 -0.593 -8.342 1.00 84.75 195 VAL A N 1
ATOM 1578 C CA . VAL A 1 195 ? 10.149 -1.171 -8.190 1.00 84.75 195 VAL A CA 1
ATOM 1579 C C . VAL A 1 195 ? 9.629 -0.968 -6.766 1.00 84.75 195 VAL A C 1
ATOM 1581 O O . VAL A 1 195 ? 8.513 -0.489 -6.591 1.00 84.75 195 VAL A O 1
ATOM 1584 N N . SER A 1 196 ? 10.467 -1.176 -5.742 1.00 84.44 196 SER A N 1
ATOM 1585 C CA . SER A 1 196 ? 10.077 -1.013 -4.335 1.00 84.44 196 SER A CA 1
ATOM 1586 C C . SER A 1 196 ? 9.621 0.408 -4.005 1.00 84.44 196 SER A C 1
ATOM 1588 O O . SER A 1 196 ? 8.620 0.600 -3.311 1.00 84.44 196 SER A O 1
ATOM 1590 N N . LEU A 1 197 ? 10.314 1.414 -4.548 1.00 84.19 197 LEU A N 1
ATOM 1591 C CA . LEU A 1 197 ? 9.943 2.816 -4.373 1.00 84.19 197 LEU A CA 1
ATOM 1592 C C . LEU A 1 197 ? 8.662 3.148 -5.143 1.00 84.19 197 LEU A C 1
ATOM 1594 O O . LEU A 1 197 ? 7.783 3.830 -4.614 1.00 84.19 197 LEU A O 1
ATOM 1598 N N . MET A 1 198 ? 8.549 2.650 -6.378 1.00 87.81 198 MET A N 1
ATOM 1599 C CA . MET A 1 198 ? 7.372 2.851 -7.220 1.00 87.81 198 MET A CA 1
ATOM 1600 C C . MET A 1 198 ? 6.121 2.306 -6.535 1.00 87.81 198 MET A C 1
ATOM 1602 O O . MET A 1 198 ? 5.115 3.005 -6.506 1.00 87.81 198 MET A O 1
ATOM 1606 N N . MET A 1 199 ? 6.183 1.126 -5.907 1.00 85.31 199 MET A N 1
ATOM 1607 C CA . MET A 1 199 ? 5.014 0.554 -5.230 1.00 85.31 199 MET A CA 1
ATOM 1608 C C . MET A 1 199 ? 4.607 1.349 -3.984 1.00 85.31 199 MET A C 1
ATOM 1610 O O . MET A 1 199 ? 3.420 1.602 -3.778 1.00 85.31 199 MET A O 1
ATOM 1614 N N . PHE A 1 200 ? 5.576 1.825 -3.189 1.00 85.50 200 PHE A N 1
ATOM 1615 C CA . PHE A 1 200 ? 5.278 2.694 -2.045 1.00 85.50 200 PHE A CA 1
ATOM 1616 C C . PHE A 1 200 ? 4.613 4.006 -2.480 1.00 85.50 200 PHE A C 1
ATOM 1618 O O . PHE A 1 200 ? 3.669 4.462 -1.837 1.00 85.50 200 PHE A O 1
ATOM 1625 N N . LEU A 1 201 ? 5.074 4.604 -3.583 1.00 88.50 201 LEU A N 1
ATOM 1626 C CA . LEU A 1 201 ? 4.492 5.825 -4.144 1.00 88.50 201 LEU A CA 1
ATOM 1627 C C . LEU A 1 201 ? 3.135 5.573 -4.820 1.00 88.50 201 LEU A C 1
ATOM 1629 O O . LEU A 1 201 ? 2.258 6.441 -4.802 1.00 88.50 201 LEU A O 1
ATOM 1633 N N . PHE A 1 202 ? 2.943 4.385 -5.390 1.00 89.31 202 PHE A N 1
ATOM 1634 C CA . PHE A 1 202 ? 1.707 4.013 -6.063 1.00 89.31 202 PHE A CA 1
ATOM 1635 C C . PHE A 1 202 ? 0.544 3.869 -5.080 1.00 89.31 202 PHE A C 1
ATOM 1637 O O . PHE A 1 202 ? -0.574 4.231 -5.416 1.00 89.31 202 PHE A O 1
ATOM 1644 N N . MET A 1 203 ? 0.784 3.457 -3.834 1.00 91.56 203 MET A N 1
ATOM 1645 C CA . MET A 1 203 ? -0.260 3.345 -2.808 1.00 91.56 203 MET A CA 1
ATOM 1646 C C . MET A 1 203 ? -1.039 4.660 -2.542 1.00 91.56 203 MET A C 1
ATOM 1648 O O . MET A 1 203 ? -2.275 4.639 -2.644 1.00 91.56 203 MET A O 1
ATOM 1652 N N . PRO A 1 204 ? -0.410 5.803 -2.186 1.00 90.69 204 PRO A N 1
ATOM 1653 C CA . PRO A 1 204 ? -1.128 7.064 -1.997 1.00 90.69 204 PRO A CA 1
ATOM 1654 C C . PRO A 1 204 ? -1.709 7.598 -3.311 1.00 90.69 204 PRO A C 1
ATOM 1656 O O . PRO A 1 204 ? -2.791 8.181 -3.305 1.00 90.69 204 PRO A O 1
ATOM 1659 N N . PHE A 1 205 ? -1.046 7.353 -4.444 1.00 93.44 205 PHE A N 1
ATOM 1660 C CA . PHE A 1 205 ? -1.572 7.707 -5.761 1.00 93.44 205 PHE A CA 1
ATOM 1661 C C . PHE A 1 205 ? -2.857 6.931 -6.098 1.00 93.44 205 PHE A C 1
ATOM 1663 O O . PHE A 1 205 ? -3.868 7.528 -6.463 1.00 93.44 205 PHE A O 1
ATOM 1670 N N . PHE A 1 206 ? -2.877 5.621 -5.864 1.00 94.75 206 PHE A N 1
ATOM 1671 C CA . PHE A 1 206 ? -4.050 4.764 -6.011 1.00 94.75 206 PHE A CA 1
ATOM 1672 C C . PHE A 1 206 ? -5.184 5.207 -5.080 1.00 94.75 206 PHE A C 1
ATOM 1674 O O . PHE A 1 206 ? -6.3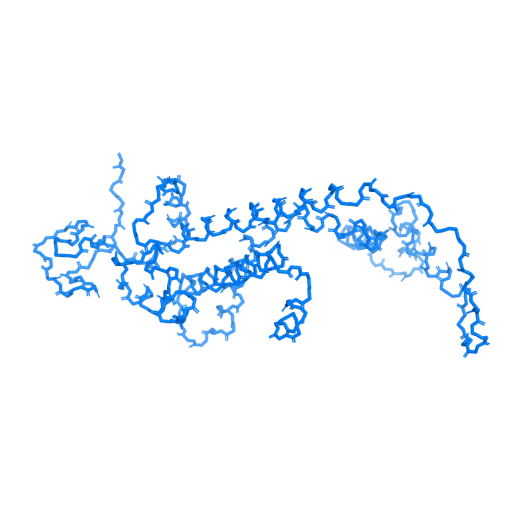39 5.284 -5.491 1.00 94.75 206 PHE A O 1
ATOM 1681 N N . ALA A 1 207 ? -4.866 5.608 -3.845 1.00 92.56 207 ALA A N 1
ATOM 1682 C CA . ALA A 1 207 ? -5.852 6.180 -2.930 1.00 92.56 207 ALA A CA 1
ATOM 1683 C C . ALA A 1 207 ? -6.455 7.502 -3.448 1.00 92.56 207 ALA A C 1
ATOM 1685 O O . ALA A 1 207 ? -7.643 7.758 -3.232 1.00 92.56 207 ALA A O 1
ATOM 1686 N N . LEU A 1 208 ? -5.670 8.339 -4.140 1.00 94.25 208 LEU A N 1
ATOM 1687 C CA . LEU A 1 208 ? -6.167 9.552 -4.800 1.00 94.25 208 LEU A CA 1
ATOM 1688 C C . LEU A 1 208 ? -7.063 9.224 -5.995 1.00 94.25 208 LEU A C 1
ATOM 1690 O O . LEU A 1 208 ? -8.120 9.841 -6.124 1.00 94.25 208 LEU A O 1
ATOM 1694 N N . ILE A 1 209 ? -6.692 8.234 -6.811 1.00 94.12 209 ILE A N 1
ATOM 1695 C CA . ILE A 1 209 ? -7.536 7.739 -7.907 1.00 94.12 209 ILE A CA 1
ATOM 1696 C C . ILE A 1 209 ? -8.876 7.254 -7.354 1.00 94.12 209 ILE A C 1
ATOM 1698 O O . ILE A 1 209 ? -9.922 7.690 -7.826 1.00 94.12 209 ILE A O 1
ATOM 1702 N N . LEU A 1 210 ? -8.865 6.425 -6.304 1.00 92.06 210 LEU A N 1
ATOM 1703 C CA . LEU A 1 210 ? -10.087 5.952 -5.652 1.00 92.06 210 LEU A CA 1
ATOM 1704 C C . LEU A 1 210 ? -10.921 7.108 -5.097 1.00 92.06 210 LEU A C 1
ATOM 1706 O O . LEU A 1 210 ? -12.137 7.126 -5.269 1.00 92.06 210 LEU A O 1
ATOM 1710 N N . LYS A 1 211 ? -10.289 8.101 -4.466 1.00 92.31 211 LYS A N 1
ATOM 1711 C CA . LYS A 1 211 ? -10.996 9.297 -3.996 1.00 92.31 211 LYS A CA 1
ATOM 1712 C C . LYS A 1 211 ? -11.646 10.064 -5.155 1.00 92.31 211 LYS A C 1
ATOM 1714 O O . LYS A 1 211 ? -12.750 10.577 -4.988 1.00 92.31 211 LYS A O 1
ATOM 1719 N N . GLY A 1 212 ? -10.975 10.142 -6.304 1.00 93.19 212 GLY A N 1
ATOM 1720 C CA . GLY A 1 212 ? -11.504 10.734 -7.530 1.00 93.19 212 GLY A CA 1
ATOM 1721 C C . GLY A 1 212 ? -12.684 9.943 -8.090 1.00 93.19 212 GLY A C 1
ATOM 1722 O O . GLY A 1 212 ? -13.744 10.515 -8.303 1.00 93.19 212 GLY A O 1
ATOM 1723 N N . ALA A 1 213 ? -12.547 8.626 -8.250 1.00 92.94 213 ALA A N 1
ATOM 1724 C CA . ALA A 1 213 ? -13.606 7.751 -8.757 1.00 92.94 213 ALA A CA 1
ATOM 1725 C C . ALA A 1 213 ? -14.855 7.757 -7.855 1.00 92.94 213 ALA A C 1
ATOM 1727 O O . ALA A 1 213 ? -15.985 7.813 -8.335 1.00 92.94 213 ALA A O 1
ATOM 1728 N N . TYR A 1 214 ? -14.656 7.773 -6.535 1.00 89.81 214 TYR A N 1
ATOM 1729 C CA . TYR A 1 214 ? -15.722 7.749 -5.533 1.00 89.81 214 TYR A CA 1
ATOM 1730 C C . TYR A 1 214 ? -16.040 9.133 -4.947 1.00 89.81 214 TYR A C 1
ATOM 1732 O O . TYR A 1 214 ? -16.540 9.233 -3.822 1.00 89.81 214 TYR A O 1
ATOM 1740 N N . PHE A 1 215 ? -15.821 10.215 -5.708 1.00 88.12 215 PHE A N 1
ATOM 1741 C CA . PHE A 1 215 ? -16.013 11.591 -5.226 1.00 88.12 215 PHE A CA 1
ATOM 1742 C C . PHE A 1 215 ? -17.419 11.854 -4.655 1.00 88.12 215 PHE A C 1
ATOM 1744 O O . PHE A 1 215 ? -17.587 12.657 -3.735 1.00 88.12 215 PHE A O 1
ATOM 1751 N N . ARG A 1 216 ? -18.438 11.130 -5.143 1.00 89.38 216 ARG A N 1
ATOM 1752 C CA . ARG A 1 216 ? -19.835 11.252 -4.691 1.00 89.38 216 ARG A CA 1
ATOM 1753 C C . ARG A 1 216 ? -20.103 10.641 -3.312 1.00 89.38 216 ARG A C 1
ATOM 1755 O O . ARG A 1 216 ? -21.081 11.014 -2.674 1.00 89.38 216 ARG A O 1
ATOM 1762 N N . GLN A 1 217 ? -19.256 9.731 -2.827 1.00 82.31 217 GLN A N 1
ATOM 1763 C CA . GLN A 1 217 ? -19.495 8.988 -1.581 1.00 82.31 217 GLN A CA 1
ATOM 1764 C C . GLN A 1 217 ? -19.055 9.739 -0.309 1.00 82.31 217 GLN A C 1
ATOM 1766 O O . GLN A 1 217 ? -19.243 9.223 0.791 1.00 82.31 217 GLN A O 1
ATOM 1771 N N . LYS A 1 218 ? -18.480 10.950 -0.433 1.00 80.94 218 LYS A N 1
ATOM 1772 C CA . LYS A 1 218 ? -18.044 11.821 0.685 1.00 80.94 218 LYS A CA 1
ATOM 1773 C C . LYS A 1 218 ? -17.141 11.124 1.726 1.00 80.94 218 LYS A C 1
ATOM 1775 O O . LYS A 1 218 ? -17.111 11.509 2.894 1.00 80.94 218 LYS A O 1
ATOM 1780 N N . ARG A 1 219 ? -16.396 10.093 1.315 1.00 83.25 219 ARG A N 1
ATOM 1781 C CA . ARG A 1 219 ? -15.455 9.354 2.170 1.00 83.25 219 ARG A CA 1
ATOM 1782 C C . ARG A 1 219 ? -14.148 10.143 2.324 1.00 83.25 219 ARG A C 1
ATOM 1784 O O . ARG A 1 219 ? -13.695 10.827 1.406 1.00 83.25 219 ARG A O 1
ATOM 1791 N N . ASN A 1 220 ? -13.526 10.061 3.501 1.00 86.88 220 ASN A N 1
ATOM 1792 C CA . ASN A 1 220 ? -12.257 10.744 3.769 1.00 86.88 220 ASN A CA 1
ATOM 1793 C C . ASN A 1 220 ? -11.099 10.068 3.021 1.00 86.88 220 ASN A C 1
ATOM 1795 O O . ASN A 1 220 ? -11.068 8.845 2.906 1.00 86.88 220 ASN A O 1
ATOM 1799 N N . TYR A 1 221 ? -10.086 10.844 2.614 1.00 89.50 221 TYR A N 1
ATOM 1800 C CA . TYR A 1 221 ? -8.878 10.312 1.956 1.00 89.50 221 TYR A CA 1
ATOM 1801 C C . TYR A 1 221 ? -8.226 9.168 2.747 1.00 89.50 221 TYR A C 1
ATOM 1803 O O . TYR A 1 221 ? -7.823 8.171 2.162 1.00 89.50 221 TYR A O 1
ATOM 1811 N N . ILE A 1 222 ? -8.196 9.269 4.081 1.00 88.50 222 ILE A N 1
ATOM 1812 C CA . ILE A 1 222 ? -7.635 8.231 4.956 1.00 88.50 222 ILE A CA 1
ATOM 1813 C C . ILE A 1 222 ? -8.344 6.881 4.777 1.00 88.50 222 ILE A C 1
ATOM 1815 O O . ILE A 1 222 ? -7.691 5.848 4.826 1.00 88.50 222 ILE A O 1
ATOM 1819 N N . GLN A 1 223 ? -9.654 6.864 4.514 1.00 89.94 223 GLN A N 1
ATOM 1820 C CA . GLN A 1 223 ? -10.388 5.612 4.294 1.00 89.94 223 GLN A CA 1
ATOM 1821 C C . GLN A 1 223 ? -9.961 4.948 2.976 1.00 89.94 223 GLN A C 1
ATOM 1823 O O . GLN A 1 223 ? -9.712 3.745 2.957 1.00 89.94 223 GLN A O 1
ATOM 1828 N N . HIS A 1 224 ? -9.785 5.733 1.908 1.00 92.00 224 HIS A N 1
ATOM 1829 C CA . HIS A 1 224 ? -9.243 5.238 0.636 1.00 92.00 224 HIS A CA 1
ATOM 1830 C C . HIS A 1 224 ? -7.779 4.807 0.752 1.00 92.00 224 HIS A C 1
ATOM 1832 O O . HIS A 1 224 ? -7.386 3.814 0.150 1.00 92.00 224 HIS A O 1
ATOM 1838 N N . LEU A 1 225 ? -6.982 5.512 1.558 1.00 92.25 225 LEU A N 1
ATOM 1839 C CA . LEU A 1 225 ? -5.595 5.144 1.827 1.00 92.25 225 LEU A CA 1
ATOM 1840 C C . LEU A 1 225 ? -5.503 3.812 2.574 1.00 92.25 225 LEU A C 1
ATOM 1842 O O . LEU A 1 225 ? -4.716 2.956 2.196 1.00 92.25 225 LEU A O 1
ATOM 1846 N N . ILE A 1 226 ? -6.331 3.606 3.598 1.00 92.12 226 ILE A N 1
ATOM 1847 C CA . ILE A 1 226 ? -6.380 2.342 4.341 1.00 92.12 226 ILE A CA 1
ATOM 1848 C C . ILE A 1 226 ? -6.812 1.194 3.433 1.00 92.12 226 ILE A C 1
ATOM 1850 O O . ILE A 1 226 ? -6.226 0.118 3.504 1.00 92.12 226 ILE A O 1
ATOM 1854 N N . PHE A 1 227 ? -7.813 1.411 2.579 1.00 93.56 227 PHE A N 1
ATOM 1855 C CA . PHE A 1 227 ? -8.206 0.415 1.587 1.00 93.56 227 PHE A CA 1
ATOM 1856 C C . PHE A 1 227 ? -7.052 0.098 0.628 1.00 93.56 227 PHE A C 1
ATOM 1858 O O . PHE A 1 227 ? -6.715 -1.069 0.459 1.00 93.56 227 PHE A O 1
ATOM 1865 N N . SER A 1 228 ? -6.405 1.129 0.070 1.00 94.62 228 SER A N 1
ATOM 1866 C CA . SER A 1 228 ? -5.233 0.988 -0.802 1.00 94.62 228 SER A CA 1
ATOM 1867 C C . SER A 1 228 ? -4.136 0.161 -0.130 1.00 94.62 228 SER A C 1
ATOM 1869 O O . SER A 1 228 ? -3.643 -0.793 -0.722 1.00 94.62 228 SER A O 1
ATOM 1871 N N . ILE A 1 229 ? -3.814 0.455 1.132 1.00 93.38 229 ILE A N 1
ATOM 1872 C CA . ILE A 1 229 ? -2.815 -0.286 1.904 1.00 93.38 229 ILE A CA 1
ATOM 1873 C C . ILE A 1 229 ? -3.177 -1.770 2.015 1.00 93.38 229 ILE A C 1
ATOM 1875 O O . ILE A 1 229 ? -2.363 -2.615 1.656 1.00 93.38 229 ILE A O 1
ATOM 1879 N N . HIS A 1 230 ? -4.381 -2.098 2.490 1.00 94.44 230 HIS A N 1
ATOM 1880 C CA . HIS A 1 230 ? -4.787 -3.498 2.636 1.00 94.44 230 HIS A CA 1
ATOM 1881 C C . HIS A 1 230 ? -4.806 -4.225 1.290 1.00 94.44 230 HIS A C 1
ATOM 1883 O O . HIS A 1 230 ? -4.360 -5.365 1.214 1.00 94.44 230 HIS A O 1
ATOM 1889 N N . PHE A 1 231 ? -5.264 -3.560 0.228 1.00 94.31 231 PHE A N 1
ATOM 1890 C CA . PHE A 1 231 ? -5.265 -4.118 -1.119 1.00 94.31 231 PHE A CA 1
ATOM 1891 C C . PHE A 1 231 ? -3.848 -4.463 -1.602 1.00 94.31 231 PHE A C 1
ATOM 1893 O O . PHE A 1 231 ? -3.610 -5.585 -2.036 1.00 94.31 231 PHE A O 1
ATOM 1900 N N . HIS A 1 232 ? -2.880 -3.556 -1.449 1.00 94.00 232 HIS A N 1
ATOM 1901 C CA . HIS A 1 232 ? -1.493 -3.835 -1.836 1.00 94.00 232 HIS A CA 1
ATOM 1902 C C . HIS A 1 232 ? -0.851 -4.918 -0.960 1.00 94.00 232 HIS A C 1
ATOM 1904 O O . HIS A 1 232 ? -0.166 -5.791 -1.482 1.00 94.00 232 HIS A O 1
ATOM 1910 N N . CYS A 1 233 ? -1.112 -4.918 0.352 1.00 94.75 233 CYS A N 1
ATOM 1911 C CA . CYS A 1 233 ? -0.668 -5.991 1.246 1.00 94.75 233 CYS A CA 1
ATOM 1912 C C . CYS A 1 233 ? -1.193 -7.361 0.799 1.00 94.75 233 CYS A C 1
ATOM 1914 O O . CYS A 1 233 ? -0.464 -8.346 0.847 1.00 94.75 233 CYS A O 1
ATOM 1916 N N . PHE A 1 234 ? -2.457 -7.426 0.380 1.00 94.75 234 PHE A N 1
ATOM 1917 C CA . PHE A 1 234 ? -3.066 -8.648 -0.130 1.00 94.75 234 PHE A CA 1
ATOM 1918 C C . PHE A 1 234 ? -2.379 -9.122 -1.418 1.00 94.75 234 PHE A C 1
ATOM 1920 O O . PHE A 1 234 ? -1.995 -10.287 -1.493 1.00 94.75 234 PHE A O 1
ATOM 1927 N N . LEU A 1 235 ? -2.141 -8.220 -2.377 1.00 93.44 235 LEU A N 1
ATOM 1928 C CA . LEU A 1 235 ? -1.411 -8.543 -3.609 1.00 93.44 235 LEU A CA 1
ATOM 1929 C C . LEU A 1 235 ? 0.011 -9.041 -3.326 1.00 93.44 235 LEU A C 1
ATOM 1931 O O . LEU A 1 235 ? 0.424 -10.056 -3.874 1.00 93.44 235 LEU A O 1
ATOM 1935 N N . PHE A 1 236 ? 0.747 -8.380 -2.428 1.00 93.75 236 PHE A N 1
ATOM 1936 C CA . PHE A 1 236 ? 2.096 -8.814 -2.053 1.00 93.75 236 PHE A CA 1
ATOM 1937 C C . PHE A 1 236 ? 2.112 -10.180 -1.391 1.00 93.75 236 PHE A C 1
ATOM 1939 O O . PHE A 1 236 ? 3.019 -10.960 -1.662 1.00 93.75 236 PHE A O 1
ATOM 1946 N N . LEU A 1 237 ? 1.120 -10.504 -0.561 1.00 93.75 237 LEU A N 1
ATOM 1947 C CA . LEU A 1 237 ? 1.017 -11.846 0.006 1.00 93.75 237 LEU A CA 1
ATOM 1948 C C . LEU A 1 237 ? 0.752 -12.897 -1.068 1.00 93.75 237 LEU A C 1
ATOM 1950 O O . LEU A 1 237 ? 1.412 -13.929 -1.041 1.00 93.75 237 LEU A O 1
ATOM 1954 N N . ILE A 1 238 ? -0.158 -12.633 -2.012 1.00 92.75 238 ILE A N 1
ATOM 1955 C CA . ILE A 1 238 ? -0.412 -13.550 -3.132 1.00 92.75 238 ILE A CA 1
ATOM 1956 C C . ILE A 1 238 ? 0.870 -13.766 -3.931 1.00 92.75 238 ILE A C 1
ATOM 1958 O O . ILE A 1 238 ? 1.293 -14.906 -4.075 1.00 92.75 238 ILE A O 1
ATOM 1962 N N . PHE A 1 239 ? 1.533 -12.694 -4.369 1.00 91.88 239 PHE A N 1
ATOM 1963 C CA . PHE A 1 239 ? 2.764 -12.811 -5.151 1.00 91.88 239 PHE A CA 1
ATOM 1964 C C . PHE A 1 239 ? 3.899 -13.484 -4.375 1.00 91.88 239 PHE A C 1
ATOM 1966 O O . PHE A 1 239 ? 4.632 -14.280 -4.949 1.00 91.88 239 PHE A O 1
ATOM 1973 N N . THR A 1 240 ? 4.025 -13.223 -3.070 1.00 92.38 240 THR A N 1
ATOM 1974 C CA . THR A 1 240 ? 5.002 -13.924 -2.219 1.00 92.38 240 THR A CA 1
ATOM 1975 C C . THR A 1 240 ? 4.720 -15.424 -2.199 1.00 92.38 240 THR A C 1
ATOM 1977 O O . THR A 1 240 ? 5.638 -16.219 -2.366 1.00 92.38 240 THR A O 1
ATOM 1980 N N . VAL A 1 241 ? 3.458 -15.822 -2.006 1.00 92.44 241 VAL A N 1
ATOM 1981 C CA . VAL A 1 241 ? 3.068 -17.237 -2.015 1.00 92.44 241 VAL A CA 1
ATOM 1982 C C . VAL A 1 241 ? 3.322 -17.856 -3.388 1.00 92.44 241 VAL A C 1
ATOM 1984 O O . VAL A 1 241 ? 3.870 -18.948 -3.434 1.00 92.44 241 VAL A O 1
ATOM 1987 N N . SER A 1 242 ? 3.009 -17.166 -4.488 1.00 89.50 242 SER A N 1
ATOM 1988 C CA . SER A 1 242 ? 3.300 -17.647 -5.846 1.00 89.50 242 SER A CA 1
ATOM 1989 C C . SER A 1 242 ? 4.792 -17.915 -6.055 1.00 89.50 242 SER A C 1
ATOM 1991 O O . SER A 1 242 ? 5.143 -19.022 -6.444 1.00 89.50 242 SER A O 1
ATOM 1993 N N . VAL A 1 243 ? 5.668 -16.969 -5.694 1.00 89.31 243 VAL A N 1
ATOM 1994 C CA . VAL A 1 243 ? 7.129 -17.152 -5.808 1.00 89.31 243 VAL A CA 1
ATOM 1995 C C . VAL A 1 243 ? 7.621 -18.316 -4.942 1.00 89.31 243 VAL A C 1
ATOM 1997 O O . VAL A 1 243 ? 8.464 -19.096 -5.371 1.00 89.31 243 VAL A O 1
ATOM 2000 N N . LEU A 1 244 ? 7.086 -18.475 -3.728 1.00 90.69 244 LEU A N 1
ATOM 2001 C CA . LEU A 1 244 ? 7.445 -19.606 -2.868 1.00 90.69 244 LEU A CA 1
ATOM 2002 C C . LEU A 1 244 ? 6.966 -20.946 -3.437 1.00 90.69 244 LEU A C 1
ATOM 2004 O O . LEU A 1 244 ? 7.667 -21.943 -3.303 1.00 90.69 244 LEU A O 1
ATOM 2008 N N . LEU A 1 245 ? 5.788 -20.988 -4.061 1.00 90.12 245 LEU A N 1
ATOM 2009 C CA . LEU A 1 245 ? 5.295 -22.193 -4.723 1.00 90.12 245 LEU A CA 1
ATOM 2010 C C . LEU A 1 245 ? 6.168 -22.557 -5.927 1.00 90.12 245 LEU A C 1
ATOM 2012 O O . LEU A 1 245 ? 6.507 -23.727 -6.069 1.00 90.12 245 LEU A O 1
ATOM 2016 N N . ASP A 1 246 ? 6.594 -21.577 -6.726 1.00 87.25 246 ASP A N 1
ATOM 2017 C CA . ASP A 1 246 ? 7.546 -21.794 -7.823 1.00 87.25 246 ASP A CA 1
ATOM 2018 C C . ASP A 1 246 ? 8.878 -22.348 -7.328 1.00 87.25 246 ASP A C 1
ATOM 2020 O O . ASP A 1 246 ? 9.398 -23.311 -7.888 1.00 87.25 246 ASP A O 1
ATOM 2024 N N . ALA A 1 247 ? 9.405 -21.782 -6.241 1.00 86.56 247 ALA A N 1
ATOM 2025 C CA . ALA A 1 247 ? 10.648 -22.244 -5.637 1.00 86.56 247 ALA A CA 1
ATOM 2026 C C . ALA A 1 247 ? 10.542 -23.671 -5.063 1.00 86.56 247 ALA A C 1
ATOM 2028 O O . ALA A 1 247 ? 11.536 -24.390 -5.024 1.00 86.56 247 ALA A O 1
ATOM 2029 N N . LEU A 1 248 ? 9.357 -24.095 -4.604 1.00 87.00 248 LEU A N 1
ATOM 2030 C CA . LEU A 1 248 ? 9.144 -25.419 -4.004 1.00 87.00 248 LEU A CA 1
ATOM 2031 C C . LEU A 1 248 ? 8.768 -26.508 -5.018 1.00 87.00 248 LEU A C 1
ATOM 2033 O O . LEU A 1 248 ? 9.145 -27.663 -4.827 1.00 87.00 248 LEU A O 1
ATOM 2037 N N . PHE A 1 249 ? 7.995 -26.171 -6.052 1.00 85.25 249 PHE A N 1
ATOM 2038 C CA . PHE A 1 249 ? 7.405 -27.139 -6.985 1.00 85.25 249 PHE A CA 1
ATOM 2039 C C . PHE A 1 249 ? 7.924 -27.018 -8.428 1.00 85.25 249 PHE A C 1
ATOM 2041 O O . PHE A 1 249 ? 7.558 -27.837 -9.274 1.00 85.25 249 PHE A O 1
ATOM 2048 N N . GLY A 1 250 ? 8.780 -26.033 -8.717 1.00 73.75 250 GLY A N 1
ATOM 2049 C CA . GLY A 1 250 ? 9.216 -25.697 -10.072 1.00 73.75 250 GLY A CA 1
ATOM 2050 C C . GLY A 1 250 ? 8.146 -24.929 -10.859 1.00 73.75 250 GLY A C 1
ATOM 2051 O O . GLY A 1 250 ? 6.955 -24.980 -10.548 1.00 73.75 250 GLY A O 1
ATOM 2052 N N . SER A 1 251 ? 8.562 -24.232 -11.922 1.00 66.69 251 SER A N 1
ATOM 2053 C CA . SER A 1 251 ? 7.746 -23.268 -12.691 1.00 66.69 251 SER A CA 1
ATOM 2054 C C . SER A 1 251 ? 6.499 -23.838 -13.388 1.00 66.69 251 SER A C 1
ATOM 2056 O O . SER A 1 251 ? 5.725 -23.092 -13.975 1.00 66.69 251 SER A O 1
ATOM 2058 N N . ASN A 1 252 ? 6.261 -25.149 -13.326 1.00 59.09 252 ASN A N 1
ATOM 2059 C CA . ASN A 1 252 ? 5.128 -25.797 -13.992 1.00 59.09 252 ASN A CA 1
ATOM 2060 C C . ASN A 1 252 ? 3.780 -25.597 -13.263 1.00 59.09 252 ASN A C 1
ATOM 2062 O O . ASN A 1 252 ? 2.740 -25.973 -13.800 1.00 59.09 252 ASN A O 1
ATOM 2066 N N . VAL A 1 253 ? 3.773 -25.046 -12.040 1.00 60.84 253 VAL A N 1
ATOM 2067 C CA . VAL A 1 253 ? 2.565 -24.960 -11.191 1.00 60.84 253 VAL A CA 1
ATOM 2068 C C . VAL A 1 253 ? 1.875 -23.588 -11.243 1.00 60.84 253 VAL A C 1
ATOM 2070 O O . VAL A 1 253 ? 0.666 -23.507 -11.013 1.00 60.84 253 VAL A O 1
ATOM 2073 N N . THR A 1 254 ? 2.587 -22.505 -11.566 1.00 56.94 254 THR A N 1
ATOM 2074 C CA . THR A 1 254 ? 2.052 -21.126 -11.498 1.00 56.94 254 THR A CA 1
ATOM 2075 C C . THR A 1 254 ? 1.613 -20.527 -12.832 1.00 56.94 254 THR A C 1
ATOM 2077 O O . THR A 1 254 ? 0.820 -19.584 -12.817 1.00 56.94 254 THR A O 1
ATOM 2080 N N . GLU A 1 255 ? 2.010 -21.113 -13.966 1.00 57.69 255 GLU A N 1
ATOM 2081 C CA . GLU A 1 255 ? 1.502 -20.795 -15.314 1.00 57.69 255 GLU A CA 1
ATOM 2082 C C . GLU A 1 255 ? -0.033 -20.597 -15.372 1.00 57.69 255 GLU A C 1
ATOM 2084 O O . GLU A 1 255 ? -0.489 -19.570 -15.882 1.00 57.69 255 GLU A O 1
ATOM 2089 N N . PRO A 1 256 ? -0.879 -21.477 -14.788 1.00 56.84 256 PRO A N 1
ATOM 2090 C CA . PRO A 1 256 ? -2.330 -21.279 -14.836 1.00 56.84 256 PRO A CA 1
ATOM 2091 C C . PRO A 1 256 ? -2.836 -20.101 -13.982 1.00 56.84 256 PRO A C 1
ATOM 2093 O O . PRO A 1 256 ? -3.912 -19.570 -14.259 1.00 56.84 256 PRO A O 1
ATOM 2096 N N . PHE A 1 257 ? -2.096 -19.667 -12.955 1.00 54.03 257 PHE A N 1
ATOM 2097 C CA . PHE A 1 257 ? -2.491 -18.539 -12.100 1.00 54.03 257 PHE A CA 1
ATOM 2098 C C . PHE A 1 257 ? -2.067 -17.180 -12.675 1.00 54.03 257 PHE A C 1
ATOM 2100 O O . PHE A 1 257 ? -2.753 -16.189 -12.426 1.00 54.03 257 PHE A O 1
ATOM 2107 N N . ALA A 1 258 ? -1.000 -17.130 -13.480 1.00 53.25 258 ALA A N 1
ATOM 2108 C CA . ALA A 1 258 ? -0.539 -15.911 -14.153 1.00 53.25 258 ALA A CA 1
ATOM 2109 C C . ALA A 1 258 ? -1.531 -15.382 -15.210 1.00 53.25 258 ALA A C 1
ATOM 2111 O O . ALA A 1 258 ? -1.537 -14.191 -15.501 1.00 53.25 258 ALA A O 1
ATOM 2112 N N . ILE A 1 259 ? -2.401 -16.245 -15.747 1.00 49.44 259 ILE A N 1
ATOM 2113 C CA . ILE A 1 259 ? -3.429 -15.889 -16.744 1.00 49.44 259 ILE A CA 1
ATOM 2114 C C . ILE A 1 259 ? -4.677 -15.252 -16.086 1.00 49.44 259 ILE A C 1
ATOM 2116 O O . ILE A 1 259 ? -5.505 -14.646 -16.763 1.00 49.44 259 ILE A O 1
ATOM 2120 N N . LEU A 1 260 ? -4.829 -15.381 -14.762 1.00 45.16 260 LEU A N 1
ATOM 2121 C CA . LEU A 1 260 ? -6.035 -15.004 -14.008 1.00 45.16 260 LEU A CA 1
ATOM 2122 C C . LEU A 1 260 ? -5.917 -13.681 -13.220 1.00 45.16 260 LEU A C 1
ATOM 2124 O O . LEU A 1 260 ? -6.886 -13.291 -12.563 1.00 45.16 260 LEU A O 1
ATOM 2128 N N . ILE A 1 261 ? -4.765 -12.999 -13.279 1.00 43.06 261 ILE A N 1
ATOM 2129 C CA . ILE A 1 261 ? -4.501 -11.673 -12.681 1.00 43.06 261 ILE A CA 1
ATOM 2130 C C . ILE A 1 261 ? -4.328 -10.644 -13.797 1.00 43.06 261 ILE A C 1
ATOM 2132 O O . ILE A 1 261 ? -4.921 -9.548 -13.665 1.00 43.06 261 ILE A O 1
#

Secondary structure (DSSP, 8-state):
---------SB-TTT-PBPSS--SB-TTT--B---S---HHHHHHHHHHHTTSPPTTHHHHHHHHHH-HHHHHHHHHTT--TTS--HHHHHHHHHHHHHHHHHHHHHHHHHHHTT-SS-------PPP------HHHHHHHHHHHHHHTSHHHHHHHHHHTT----HHHHHHHHHHHHHHTS-HHHHHHHHHHHHHHHHHHHHHHHHHHHHHHTGGG---HHHHHHHHHHHHHHHHHHHHHHHHHHHHH-TTTTHHHHT--

pLDDT: mean 76.49, std 16.91, range [27.98, 94.75]

Organism: NCBI:txid448109

Foldseek 3Di:
DPPDPFPFDQAQLAPRDGDPDPDQADPPLRAGGGDLPDP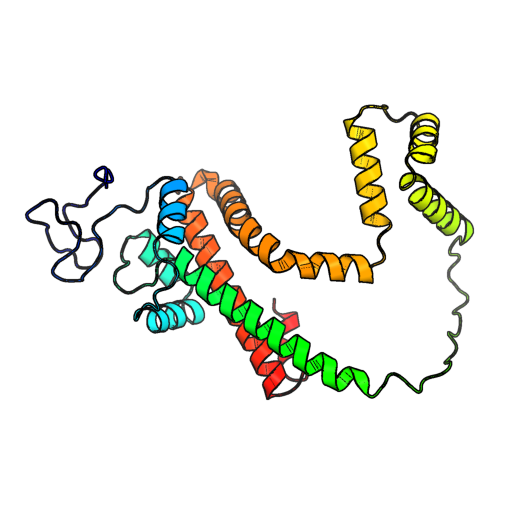PVVVVVVCVVDQPDDDPLLVVQVVCLQPPLPVSLVCVNSVNPSSYDDLVSLLVVLLVLLVVLVVVLVVVVVVVVVPPPDDDDDDDDDDDPDDPDPPVVVVVVVVVLVLLLDLVSVVVVCVVVVNDPDPCVNVVSNVVSVQVPDDPVRNVVVCVVCVSVVLVVVLLVQLVVVCVVPVVVPDDSSSSSSSSSSVVSSVSVVVSVLSVCCVVPNPPPCVVVVVVD

Sequence (261 aa):
MAPKKRRKFNTCPNCAYQFQGVDNYCPNCGQENHNLNVPFKHLFLELLEGTLHFDTKFGHTIKLLLFKPGRLTEQFVQNKRAAYVPPIRLYVFISFIFFLVIAADSLHKSEETGVQASVTTSTAIEEDPNQDFDSNQIRENFTRIAAITDPAKLDSILRADNIPQNNFTRTGLQKVARFISYSPAERSHRFYKNVSLMMFLFMPFFALILKGAYFRQKRNYIQHLIFSIHFHCFLFLIFTVSVLLDALFGSNVTEPFAILI